Protein AF-A0A7C8ML52-F1 (afdb_monomer_lite)

pLDDT: mean 75.43, std 24.7, range [27.83, 98.0]

Sequence (189 aa):
MLQLSGLPLPRNIFLTHPSITTCVNIHRTWLALSLPCAGIDALHTHLQMNLLMGGPLLYPEMNGIWTTFPQSSPIVRAMATNFFQHVLAFAYESKTFVFLVKWITADPERRALFDQVELQFPNYAEVARVYTQAPATATNTGGPAGGVGASSGPVVRKKIRRSSGGKGKQVSREEEVLTSKINEWALNG

Secondary structure (DSSP, 8-state):
-GGGG-----GGGG-----HHHHHHHHHHHHHTT--GGGTHHHHHHHHHHHHHS-PPPHHHHHHHHTTS-TTSHHHHHHHHHHHHHHHTT-S-HHHHHHHHHHHHTSHHHHHHHHHHHTT-TTHHHHHHHHHHS-S------------------------------------HHHHHHHHHHHHHHH--

Organism: NCBI:txid100035

Foldseek 3Di:
DVVVVPDPDDCVVVPCLDDLLRLLVVLVVCVVVVHDPVVCPVSLVSLLCCLQPPAADAPVSLVSPPVRDDLPDSNNLSNLLSNQVCLVVVVDQLVRLLVVVCVQVVDVSSVVSNVVSCVVPVCSLVSNVCSLPDDPDDPDPDDDDDDDDDDDDDDDDDDDDDDDDDDDDPPDPVSVVSNVVSVVVSPPD

Radius of gyration: 22.6 Å; chains: 1; bounding box: 63×49×54 Å

Structure (mmCIF, N/CA/C/O backbone):
data_AF-A0A7C8ML52-F1
#
_entry.id   AF-A0A7C8ML52-F1
#
loop_
_atom_site.group_PDB
_atom_site.id
_atom_site.type_symbol
_atom_site.label_atom_id
_atom_site.label_alt_id
_atom_site.label_comp_id
_atom_site.label_asym_id
_atom_site.label_entity_id
_atom_site.label_seq_id
_atom_site.pdbx_PDB_ins_code
_atom_site.Cartn_x
_atom_site.Cartn_y
_atom_site.Cartn_z
_atom_site.occupancy
_atom_site.B_iso_or_equiv
_atom_site.auth_seq_id
_atom_site.auth_comp_id
_atom_site.auth_asym_id
_atom_site.auth_atom_id
_atom_site.pdbx_PDB_model_num
ATOM 1 N N . MET A 1 1 ? 21.706 7.236 -18.331 1.00 51.22 1 MET A N 1
ATOM 2 C CA . MET A 1 1 ? 22.509 6.573 -17.281 1.00 51.22 1 MET A CA 1
ATOM 3 C C . MET A 1 1 ? 23.759 7.397 -17.005 1.00 51.22 1 MET A C 1
ATOM 5 O O . MET A 1 1 ? 24.724 7.295 -17.746 1.00 51.22 1 MET A O 1
ATOM 9 N N . LEU A 1 2 ? 23.743 8.233 -15.966 1.00 52.81 2 LEU A N 1
ATOM 10 C CA . LEU A 1 2 ? 24.901 9.055 -15.579 1.00 52.81 2 LEU A CA 1
ATOM 11 C C . LEU A 1 2 ? 26.070 8.220 -15.019 1.00 52.81 2 LEU A C 1
ATOM 13 O O . LEU A 1 2 ? 27.204 8.666 -15.013 1.00 52.81 2 LEU A O 1
ATOM 17 N N . GLN A 1 3 ? 25.812 6.975 -14.621 1.00 55.22 3 GLN A N 1
ATOM 18 C CA . GLN A 1 3 ? 26.824 6.047 -14.116 1.00 55.22 3 GLN A CA 1
ATOM 19 C C . GLN A 1 3 ? 27.762 5.500 -15.215 1.00 55.22 3 GLN A C 1
ATOM 21 O O . GLN A 1 3 ? 28.853 5.037 -14.907 1.00 55.22 3 GLN A O 1
ATOM 26 N N . LEU A 1 4 ? 27.365 5.586 -16.495 1.00 59.31 4 LEU A N 1
ATOM 27 C CA . LEU A 1 4 ? 28.180 5.148 -17.639 1.00 59.31 4 LEU A CA 1
ATOM 28 C C . LEU A 1 4 ? 29.158 6.222 -18.142 1.00 59.31 4 LEU A C 1
ATOM 30 O O . LEU A 1 4 ? 30.003 5.919 -18.976 1.00 59.31 4 LEU A O 1
ATOM 34 N N . SER A 1 5 ? 29.066 7.468 -17.662 1.00 75.94 5 SER A N 1
ATOM 35 C CA . SER A 1 5 ? 29.935 8.559 -18.130 1.00 75.94 5 SER A CA 1
ATOM 36 C C . SER A 1 5 ? 31.301 8.609 -17.436 1.00 75.94 5 SER A C 1
ATOM 38 O O . SER A 1 5 ? 32.093 9.499 -17.732 1.00 75.94 5 SER A O 1
ATOM 40 N N . GLY A 1 6 ? 31.585 7.694 -16.498 1.00 72.19 6 GLY A N 1
ATOM 41 C CA . GLY A 1 6 ? 32.853 7.656 -15.757 1.00 72.19 6 GLY A CA 1
ATOM 42 C C . GLY A 1 6 ? 33.069 8.837 -14.802 1.00 72.19 6 GLY A C 1
ATOM 43 O O . GLY A 1 6 ? 34.130 8.945 -14.191 1.00 72.19 6 GLY A O 1
ATOM 44 N N . LEU A 1 7 ? 32.078 9.720 -14.650 1.00 73.94 7 LEU A N 1
ATOM 45 C CA . LEU A 1 7 ? 32.162 10.866 -13.756 1.00 73.94 7 LEU A CA 1
ATOM 46 C C . LEU A 1 7 ? 31.869 10.437 -12.309 1.00 73.94 7 LEU A C 1
ATOM 48 O O . LEU A 1 7 ? 30.854 9.773 -12.068 1.00 73.94 7 LEU A O 1
ATOM 52 N N . PRO A 1 8 ? 32.709 10.826 -11.330 1.00 69.50 8 PRO A N 1
ATOM 53 C CA . PRO A 1 8 ? 32.442 10.577 -9.922 1.00 69.50 8 PRO A CA 1
ATOM 54 C C . PRO A 1 8 ? 31.233 11.409 -9.496 1.00 69.50 8 PRO A C 1
ATOM 56 O O . PRO A 1 8 ? 31.324 12.601 -9.212 1.00 69.50 8 PRO A O 1
ATOM 59 N N . LEU A 1 9 ? 30.071 10.770 -9.485 1.00 70.31 9 LEU A N 1
ATOM 60 C CA . LEU A 1 9 ? 28.841 11.376 -9.006 1.00 70.31 9 LEU A CA 1
ATOM 61 C C . LEU A 1 9 ? 28.777 11.215 -7.488 1.00 70.31 9 LEU A C 1
ATOM 63 O O . LEU A 1 9 ? 28.955 10.100 -6.981 1.00 70.31 9 LEU A O 1
ATOM 67 N N . PRO A 1 10 ? 28.529 12.301 -6.741 1.00 72.75 10 PRO A N 1
ATOM 68 C CA . PRO A 1 10 ? 28.371 12.199 -5.304 1.00 72.75 10 PRO A CA 1
ATOM 69 C C . PRO A 1 10 ? 27.187 11.274 -4.991 1.00 72.75 10 PRO A C 1
ATOM 71 O O . PRO A 1 10 ? 26.140 11.318 -5.642 1.00 72.75 10 PRO A O 1
ATOM 74 N N . ARG A 1 11 ? 27.381 10.377 -4.011 1.00 62.56 11 ARG A N 1
ATOM 75 C CA . ARG A 1 11 ? 26.435 9.284 -3.708 1.00 62.56 11 ARG A CA 1
ATOM 76 C C . ARG A 1 11 ? 25.017 9.791 -3.452 1.00 62.56 11 ARG A C 1
ATOM 78 O O . ARG A 1 11 ? 24.070 9.100 -3.797 1.00 62.56 11 ARG A O 1
ATOM 85 N N . ASN A 1 12 ? 24.879 11.006 -2.922 1.00 65.94 12 ASN A N 1
ATOM 86 C CA . ASN A 1 12 ? 23.600 11.665 -2.667 1.00 65.94 12 ASN A CA 1
ATOM 87 C C . ASN A 1 12 ? 22.716 11.856 -3.914 1.00 65.94 12 ASN A C 1
ATOM 89 O O . ASN A 1 12 ? 21.502 11.926 -3.760 1.00 65.94 12 ASN A O 1
ATOM 93 N N . ILE A 1 13 ? 23.276 11.867 -5.128 1.00 61.94 13 ILE A N 1
ATOM 94 C CA . ILE A 1 13 ? 22.498 11.940 -6.379 1.00 61.94 13 ILE A CA 1
ATOM 95 C C . ILE A 1 13 ? 21.774 10.615 -6.672 1.00 61.94 13 ILE A C 1
ATOM 97 O O . ILE A 1 13 ? 20.721 10.617 -7.304 1.00 61.94 13 ILE A O 1
ATOM 101 N N . PHE A 1 14 ? 22.292 9.490 -6.171 1.00 59.38 14 PHE A N 1
ATOM 102 C CA . PHE A 1 14 ? 21.674 8.166 -6.308 1.00 59.38 14 PHE A CA 1
ATOM 103 C C . PHE A 1 14 ? 20.827 7.757 -5.092 1.00 59.38 14 PHE A C 1
ATOM 105 O O . PHE A 1 14 ? 20.264 6.666 -5.087 1.00 59.38 14 PHE A O 1
ATOM 112 N N . LEU A 1 15 ? 20.727 8.607 -4.062 1.00 58.19 15 LEU A N 1
ATOM 113 C CA . LEU A 1 15 ? 19.967 8.325 -2.834 1.00 58.19 15 LEU A CA 1
ATOM 114 C C . LEU A 1 15 ? 18.484 8.708 -2.923 1.00 58.19 15 LEU A C 1
ATOM 116 O O . LEU A 1 15 ? 17.782 8.685 -1.912 1.00 58.19 15 LEU A O 1
ATOM 120 N N . THR A 1 16 ? 17.972 9.068 -4.099 1.00 65.38 16 THR A N 1
ATOM 121 C CA . THR A 1 16 ? 16.538 9.315 -4.252 1.00 65.38 16 THR A CA 1
ATOM 122 C C . THR A 1 16 ? 15.801 7.980 -4.275 1.00 65.38 16 THR A C 1
ATOM 124 O O . THR A 1 16 ? 15.542 7.396 -5.323 1.00 65.38 16 THR A O 1
ATOM 127 N N . HIS A 1 17 ? 15.461 7.478 -3.087 1.00 78.88 17 HIS A N 1
ATOM 128 C CA . HIS A 1 17 ? 14.522 6.373 -2.950 1.00 78.88 17 HIS A CA 1
ATOM 129 C C . HIS A 1 17 ? 13.198 6.800 -3.593 1.00 78.88 17 HIS A C 1
ATOM 131 O O . HIS A 1 17 ? 12.581 7.762 -3.122 1.00 78.88 17 HIS A O 1
ATOM 137 N N . PRO A 1 18 ? 12.762 6.151 -4.688 1.00 88.00 18 PRO A N 1
ATOM 138 C CA . PRO A 1 18 ? 11.537 6.556 -5.348 1.00 88.00 18 PRO A CA 1
ATOM 139 C C . PRO A 1 18 ? 10.371 6.364 -4.377 1.00 88.00 18 PRO A C 1
ATOM 141 O O . PRO A 1 18 ? 10.258 5.328 -3.713 1.00 88.00 18 PRO A O 1
ATOM 144 N N . SER A 1 19 ? 9.508 7.378 -4.297 1.00 92.94 19 SER A N 1
ATOM 145 C CA . SER A 1 19 ? 8.255 7.281 -3.551 1.00 92.94 19 SER A CA 1
ATOM 146 C C . SER A 1 19 ? 7.366 6.186 -4.142 1.00 92.94 19 SER A C 1
ATOM 148 O O . SER A 1 19 ? 7.556 5.761 -5.287 1.00 92.94 19 SER A O 1
ATOM 150 N N . ILE A 1 20 ? 6.367 5.741 -3.382 1.00 95.44 20 ILE A N 1
ATOM 151 C CA . ILE A 1 20 ? 5.415 4.711 -3.819 1.00 95.44 20 ILE A CA 1
ATOM 152 C C . ILE A 1 20 ? 4.730 5.129 -5.123 1.00 95.44 20 ILE A C 1
ATOM 154 O O . ILE A 1 20 ? 4.742 4.376 -6.097 1.00 95.44 20 ILE A O 1
ATOM 158 N N . THR A 1 21 ? 4.235 6.366 -5.189 1.00 95.75 21 THR A N 1
ATOM 159 C CA . THR A 1 21 ? 3.636 6.942 -6.402 1.00 95.75 21 THR A CA 1
ATOM 160 C C . THR A 1 21 ? 4.593 6.910 -7.592 1.00 95.75 21 THR A C 1
ATOM 162 O O . THR A 1 21 ? 4.204 6.517 -8.692 1.00 95.75 21 THR A O 1
ATOM 165 N N . THR A 1 22 ? 5.863 7.274 -7.387 1.00 94.88 22 THR A N 1
ATOM 166 C CA . THR A 1 22 ? 6.878 7.213 -8.445 1.00 94.88 22 THR A CA 1
ATOM 167 C C . THR A 1 22 ? 7.122 5.775 -8.895 1.00 94.88 22 THR A C 1
ATOM 169 O O . THR A 1 22 ? 7.175 5.528 -10.097 1.00 94.88 22 THR A O 1
ATOM 172 N N . CYS A 1 23 ? 7.196 4.811 -7.974 1.00 95.69 23 CYS A N 1
ATOM 173 C CA . CYS A 1 23 ? 7.358 3.396 -8.317 1.00 95.69 23 CYS A CA 1
ATOM 174 C C . CYS A 1 23 ? 6.191 2.875 -9.164 1.00 95.69 23 CYS A C 1
ATOM 176 O O . CYS A 1 23 ? 6.410 2.229 -10.188 1.00 95.69 23 CYS A O 1
ATOM 178 N N . VAL A 1 24 ? 4.956 3.201 -8.775 1.00 96.94 24 VAL A N 1
ATOM 179 C CA . VAL A 1 24 ? 3.744 2.847 -9.528 1.00 96.94 24 VAL A CA 1
ATOM 180 C C . VAL A 1 24 ? 3.786 3.446 -10.937 1.00 96.94 24 VAL A C 1
ATOM 182 O O . VAL A 1 24 ? 3.529 2.744 -11.915 1.00 96.94 24 VAL A O 1
ATOM 185 N N . ASN A 1 25 ? 4.169 4.718 -11.070 1.00 96.25 25 ASN A N 1
ATOM 186 C CA . ASN A 1 25 ? 4.267 5.385 -12.370 1.00 96.25 25 ASN A CA 1
ATOM 187 C C . ASN A 1 25 ? 5.375 4.801 -13.255 1.00 96.25 25 ASN A C 1
ATOM 189 O O . ASN A 1 25 ? 5.152 4.608 -14.453 1.00 96.25 25 ASN A O 1
ATOM 193 N N . ILE A 1 26 ? 6.541 4.478 -12.686 1.00 95.06 26 ILE A N 1
ATOM 194 C CA . ILE A 1 26 ? 7.621 3.797 -13.414 1.00 95.06 26 ILE A CA 1
ATOM 195 C C . ILE A 1 26 ? 7.119 2.446 -13.919 1.00 95.06 26 ILE A C 1
ATOM 197 O O . ILE A 1 26 ? 7.291 2.149 -15.096 1.00 95.06 26 ILE A O 1
ATOM 201 N 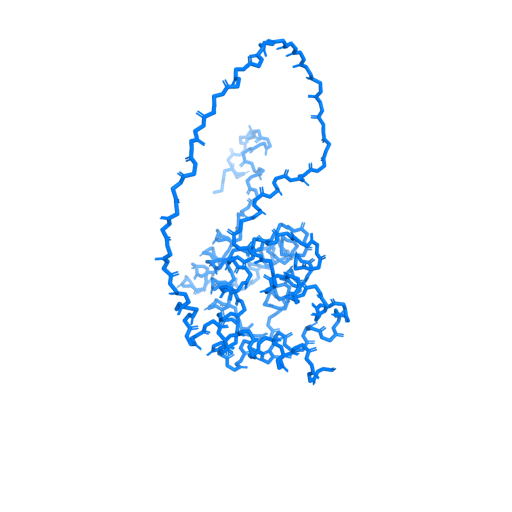N . HIS A 1 27 ? 6.445 1.660 -13.077 1.00 95.75 27 HIS A N 1
ATOM 202 C CA . HIS A 1 27 ? 5.909 0.361 -13.478 1.00 95.75 27 HIS A CA 1
ATOM 203 C C . HIS A 1 27 ? 4.876 0.477 -14.609 1.00 95.75 27 HIS A C 1
ATOM 205 O O . HIS A 1 27 ? 4.991 -0.220 -15.614 1.00 95.75 27 HIS A O 1
ATOM 211 N N . ARG A 1 28 ? 3.913 1.403 -14.500 1.00 95.75 28 ARG A N 1
ATOM 212 C CA . ARG A 1 28 ? 2.933 1.671 -15.570 1.00 95.75 28 ARG A CA 1
ATOM 213 C C . ARG A 1 28 ? 3.609 2.061 -16.878 1.00 95.75 28 ARG A C 1
ATOM 215 O O . ARG A 1 28 ? 3.247 1.548 -17.930 1.00 95.75 28 ARG A O 1
ATOM 222 N N . THR A 1 29 ? 4.606 2.941 -16.805 1.00 96.81 29 THR A N 1
ATOM 223 C CA . THR A 1 29 ? 5.372 3.382 -17.978 1.00 96.81 29 THR A CA 1
ATOM 224 C C . THR A 1 29 ? 6.156 2.220 -18.583 1.00 96.81 29 THR A C 1
ATOM 226 O O . THR A 1 29 ? 6.178 2.059 -19.797 1.00 96.81 29 THR A O 1
ATOM 229 N N . TRP A 1 30 ? 6.751 1.367 -17.748 1.00 96.00 30 TRP A N 1
ATOM 230 C CA . TRP A 1 30 ? 7.488 0.181 -18.181 1.00 96.00 30 TRP A CA 1
ATOM 231 C C . TRP A 1 30 ? 6.604 -0.793 -18.963 1.00 96.00 30 TRP A C 1
ATOM 233 O O . TRP A 1 30 ? 6.992 -1.254 -20.037 1.00 96.00 30 TRP A O 1
ATOM 243 N N . LEU A 1 31 ? 5.393 -1.052 -18.458 1.00 93.62 31 LEU A N 1
ATOM 244 C CA . LEU A 1 31 ? 4.400 -1.874 -19.150 1.00 93.62 31 LEU A CA 1
ATOM 245 C C . LEU A 1 31 ? 3.887 -1.202 -20.429 1.00 93.62 31 LEU A C 1
ATOM 247 O O . LEU A 1 31 ? 3.766 -1.868 -21.452 1.00 93.62 31 LEU A O 1
ATOM 251 N N . ALA A 1 32 ? 3.643 0.112 -20.408 1.00 95.69 32 ALA A N 1
ATOM 252 C CA . ALA A 1 32 ? 3.208 0.861 -21.589 1.00 95.69 32 ALA A CA 1
ATOM 253 C C . ALA A 1 32 ? 4.247 0.818 -22.724 1.00 95.69 32 ALA A C 1
ATOM 255 O O . ALA A 1 32 ? 3.886 0.761 -23.896 1.00 95.69 32 ALA A O 1
ATOM 256 N N . LEU A 1 33 ? 5.535 0.791 -22.376 1.00 96.81 33 LEU A N 1
ATOM 257 C CA . LEU A 1 33 ? 6.643 0.629 -23.318 1.00 96.81 33 LEU A CA 1
ATOM 258 C C . LEU A 1 33 ? 6.903 -0.837 -23.711 1.00 96.81 33 LEU A C 1
ATOM 260 O O . LEU A 1 33 ? 7.809 -1.092 -24.501 1.00 96.81 33 LEU A O 1
ATOM 264 N N . SER A 1 34 ? 6.129 -1.794 -23.182 1.00 95.62 34 SER A N 1
ATOM 265 C CA . SER A 1 34 ? 6.280 -3.237 -23.433 1.00 95.62 34 SER A CA 1
ATOM 266 C C . SER A 1 34 ? 7.698 -3.760 -23.163 1.00 95.62 34 SER A C 1
ATOM 268 O O . SER A 1 34 ? 8.212 -4.623 -23.877 1.00 95.62 34 SER A O 1
ATOM 270 N N . LEU A 1 35 ? 8.357 -3.215 -22.138 1.00 94.56 35 LEU A N 1
ATOM 271 C CA . LEU A 1 35 ? 9.716 -3.606 -21.774 1.00 94.56 35 LEU A CA 1
ATOM 272 C C . LEU A 1 35 ? 9.730 -4.952 -21.018 1.00 94.56 35 LEU A C 1
ATOM 274 O O . LEU A 1 35 ? 8.754 -5.293 -20.345 1.00 94.56 35 LEU A O 1
ATOM 278 N N . PRO A 1 36 ? 10.839 -5.718 -21.061 1.00 93.12 36 PRO A N 1
ATOM 279 C CA . PRO A 1 36 ? 10.930 -7.013 -20.383 1.00 93.12 36 PRO A CA 1
ATOM 280 C C . PRO A 1 36 ? 10.711 -6.915 -18.867 1.00 93.12 36 PRO A C 1
ATOM 282 O O . PRO A 1 36 ? 11.288 -6.048 -18.208 1.00 93.12 36 PRO A O 1
ATOM 285 N N . CYS A 1 37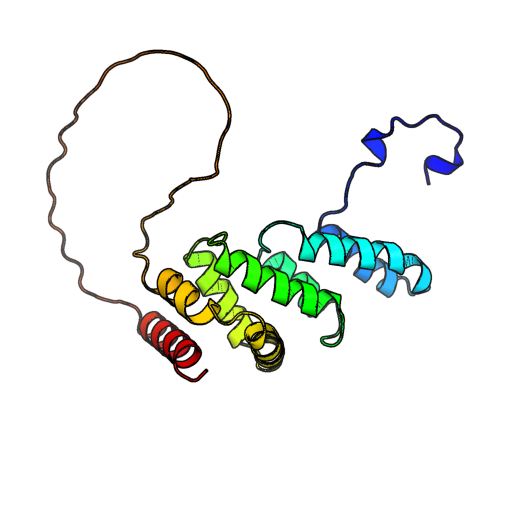 ? 9.937 -7.841 -18.290 1.00 87.31 37 CYS A N 1
ATOM 286 C CA . CYS A 1 37 ? 9.608 -7.835 -16.857 1.00 87.31 37 CYS A CA 1
ATOM 287 C C . CYS A 1 37 ? 10.837 -7.953 -15.941 1.00 87.31 37 CYS A C 1
ATOM 289 O O . CYS A 1 37 ? 10.849 -7.357 -14.874 1.00 87.31 37 CYS A O 1
ATOM 291 N N . ALA A 1 38 ? 11.906 -8.622 -16.382 1.00 89.31 38 ALA A N 1
ATOM 292 C CA . ALA A 1 38 ? 13.129 -8.766 -15.586 1.00 89.31 38 ALA A CA 1
ATOM 293 C C . ALA A 1 38 ? 13.754 -7.416 -15.166 1.00 89.31 38 ALA A C 1
ATOM 295 O O . ALA A 1 38 ? 14.464 -7.334 -14.167 1.00 89.31 38 ALA A O 1
ATOM 296 N N . GLY A 1 39 ? 13.492 -6.330 -15.908 1.00 87.38 39 GLY A N 1
ATOM 297 C CA . GLY A 1 39 ? 14.023 -5.004 -15.580 1.00 87.38 39 GLY A CA 1
ATOM 298 C C . GLY A 1 39 ? 13.301 -4.274 -14.439 1.00 87.38 39 GLY A C 1
ATOM 299 O O . GLY A 1 39 ? 13.812 -3.258 -13.970 1.00 87.38 39 GLY A O 1
ATOM 300 N N . ILE A 1 40 ? 12.147 -4.769 -13.973 1.00 93.19 40 ILE A N 1
ATOM 301 C CA . ILE A 1 40 ? 11.354 -4.147 -12.892 1.00 93.19 40 ILE A CA 1
ATOM 302 C C . ILE A 1 40 ? 11.364 -4.934 -11.579 1.00 93.19 40 ILE A C 1
ATOM 304 O O . ILE A 1 40 ? 10.810 -4.451 -10.593 1.00 93.19 40 ILE A O 1
ATOM 308 N N . ASP A 1 41 ? 12.041 -6.078 -11.504 1.00 92.06 41 ASP A N 1
ATOM 309 C CA . ASP A 1 41 ? 12.065 -6.910 -10.291 1.00 92.06 41 ASP A CA 1
ATOM 310 C C . ASP A 1 41 ? 12.665 -6.167 -9.084 1.00 92.06 41 ASP A C 1
ATOM 312 O O . ASP A 1 41 ? 12.141 -6.214 -7.965 1.00 92.06 41 ASP A O 1
ATOM 316 N N . ALA A 1 42 ? 13.730 -5.392 -9.314 1.00 90.19 42 ALA A N 1
ATOM 317 C CA . ALA A 1 42 ? 14.327 -4.543 -8.285 1.00 90.19 42 ALA A CA 1
ATOM 318 C C . ALA A 1 42 ? 13.362 -3.437 -7.820 1.00 90.19 42 ALA A C 1
ATOM 320 O O . ALA A 1 42 ? 13.306 -3.119 -6.631 1.00 90.19 42 ALA A O 1
ATOM 321 N N . LEU A 1 43 ? 12.560 -2.884 -8.74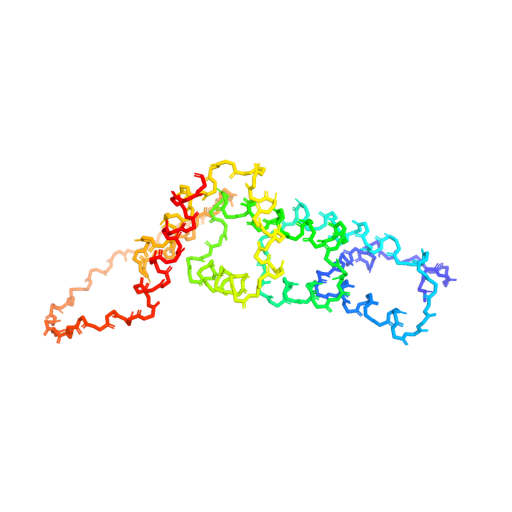0 1.00 93.44 43 LEU A N 1
ATOM 322 C CA . LEU A 1 43 ? 11.538 -1.886 -8.421 1.00 93.44 43 LEU A CA 1
ATOM 323 C C . LEU A 1 43 ? 10.419 -2.495 -7.570 1.00 93.44 43 LEU A C 1
ATOM 325 O O . LEU A 1 43 ? 9.976 -1.868 -6.611 1.00 93.44 43 LEU A O 1
ATOM 329 N N . HIS A 1 44 ? 9.975 -3.710 -7.896 1.00 94.88 44 HIS A N 1
ATOM 330 C CA . HIS A 1 44 ? 8.963 -4.438 -7.123 1.00 94.88 44 HIS A CA 1
ATOM 331 C C . HIS A 1 44 ? 9.455 -4.769 -5.723 1.00 94.88 44 HIS A C 1
ATOM 333 O O . HIS A 1 44 ? 8.730 -4.538 -4.760 1.00 94.88 44 HIS A O 1
ATOM 339 N N . THR A 1 45 ? 10.703 -5.223 -5.603 1.00 94.06 45 THR A N 1
ATOM 340 C CA . THR A 1 45 ? 11.335 -5.499 -4.307 1.00 94.06 45 THR A CA 1
ATOM 341 C C . THR A 1 45 ? 11.418 -4.229 -3.462 1.00 94.06 45 THR A C 1
ATOM 343 O O . THR A 1 45 ? 11.011 -4.232 -2.302 1.00 94.06 45 THR A O 1
ATOM 346 N N . HIS A 1 46 ? 11.877 -3.116 -4.047 1.00 93.81 46 HIS A N 1
ATOM 347 C CA . HIS A 1 46 ? 11.921 -1.817 -3.366 1.00 93.81 46 HIS A CA 1
ATOM 348 C C . HIS A 1 46 ? 10.528 -1.359 -2.926 1.00 93.81 46 HIS A C 1
ATOM 350 O O . HIS A 1 46 ? 10.345 -0.967 -1.776 1.00 93.81 46 HIS A O 1
ATOM 356 N N . LEU A 1 47 ? 9.534 -1.448 -3.813 1.00 95.94 47 LEU A N 1
ATOM 357 C CA . LEU A 1 47 ? 8.155 -1.081 -3.505 1.00 95.94 47 LEU A CA 1
ATOM 358 C C . LEU A 1 47 ? 7.585 -1.944 -2.373 1.00 95.94 47 LEU A C 1
ATOM 360 O O . LEU A 1 47 ? 7.006 -1.404 -1.439 1.00 95.94 47 LEU A O 1
ATOM 364 N N . GLN A 1 48 ? 7.787 -3.260 -2.412 1.00 96.31 48 GLN A N 1
ATOM 365 C CA . GLN A 1 48 ? 7.320 -4.170 -1.369 1.00 96.31 48 GLN A CA 1
ATOM 366 C C . GLN A 1 48 ? 7.991 -3.882 -0.020 1.00 96.31 48 GLN A C 1
ATOM 368 O O . GLN A 1 48 ? 7.307 -3.824 0.998 1.00 96.31 48 GLN A O 1
ATOM 373 N N . MET A 1 49 ? 9.303 -3.635 -0.001 1.00 95.31 49 MET A N 1
ATOM 374 C CA . MET A 1 49 ? 10.023 -3.257 1.220 1.00 95.31 49 MET A CA 1
ATOM 375 C C . MET A 1 49 ? 9.538 -1.917 1.778 1.00 95.31 49 MET A C 1
ATOM 377 O O . MET A 1 49 ? 9.352 -1.786 2.986 1.00 95.31 49 MET A O 1
ATOM 381 N N . ASN A 1 50 ? 9.275 -0.942 0.907 1.00 94.94 50 ASN A N 1
ATOM 382 C CA . ASN A 1 50 ? 8.720 0.348 1.306 1.00 94.94 50 ASN A CA 1
ATOM 383 C C . ASN A 1 50 ? 7.286 0.209 1.843 1.00 94.94 50 ASN A C 1
ATOM 385 O O . ASN A 1 50 ? 6.924 0.876 2.799 1.00 94.94 50 ASN A O 1
ATOM 389 N N . LEU A 1 51 ? 6.477 -0.703 1.301 1.00 96.94 51 LEU A N 1
ATOM 390 C CA . LEU A 1 51 ? 5.150 -0.989 1.852 1.00 96.94 51 LEU A CA 1
ATOM 391 C C . LEU A 1 51 ? 5.238 -1.663 3.224 1.00 96.94 51 LEU A C 1
ATOM 393 O O . LEU A 1 51 ? 4.469 -1.326 4.110 1.00 96.94 51 LEU A O 1
ATOM 397 N N . LEU A 1 52 ? 6.176 -2.582 3.440 1.00 94.88 52 LEU A N 1
ATOM 398 C CA . LEU A 1 52 ? 6.264 -3.310 4.710 1.00 94.88 52 LEU A CA 1
ATOM 399 C C . LEU A 1 52 ? 6.924 -2.511 5.843 1.00 94.88 52 LEU A C 1
ATOM 401 O O . LEU A 1 52 ? 6.623 -2.757 7.005 1.00 94.88 52 LEU A O 1
ATOM 405 N N . MET A 1 53 ? 7.837 -1.591 5.523 1.00 93.69 53 MET A N 1
ATOM 406 C CA . MET A 1 53 ? 8.618 -0.841 6.523 1.00 93.69 53 MET A CA 1
ATOM 407 C C . MET A 1 53 ? 8.381 0.672 6.494 1.00 93.69 53 MET A C 1
ATOM 409 O O . MET A 1 53 ? 8.883 1.386 7.361 1.00 93.69 53 MET A O 1
ATOM 413 N N . GLY A 1 54 ? 7.695 1.176 5.471 1.00 92.94 54 GLY A N 1
ATOM 414 C CA . GLY A 1 54 ? 7.395 2.593 5.318 1.00 92.94 54 GLY A CA 1
ATOM 415 C C . GLY A 1 54 ? 6.253 3.052 6.218 1.00 92.94 54 GLY A C 1
ATOM 416 O O . GLY A 1 54 ? 5.752 2.309 7.057 1.00 92.94 54 GLY A O 1
ATOM 417 N N . GLY A 1 55 ? 5.858 4.311 6.036 1.00 94.56 55 GLY A N 1
ATOM 418 C CA . GLY A 1 55 ? 4.783 4.934 6.805 1.00 94.56 55 GLY A CA 1
ATOM 419 C C . GLY A 1 55 ? 3.369 4.498 6.388 1.00 94.56 55 GLY A C 1
ATOM 420 O O . GLY A 1 55 ? 3.208 3.644 5.508 1.00 94.56 55 GLY A O 1
ATOM 421 N N . PRO A 1 56 ? 2.337 5.114 6.997 1.00 96.44 56 PRO A N 1
ATOM 422 C CA . PRO A 1 56 ? 0.945 4.851 6.657 1.00 96.44 56 PRO A CA 1
ATOM 423 C C . PRO A 1 56 ? 0.644 5.306 5.228 1.00 96.44 56 PRO A C 1
ATOM 425 O O . PRO A 1 56 ? 1.042 6.397 4.815 1.00 96.44 56 PRO A O 1
ATOM 428 N N . LEU A 1 57 ? -0.095 4.482 4.489 1.00 96.62 57 LEU A N 1
ATOM 429 C CA . LEU A 1 57 ? -0.440 4.756 3.098 1.00 96.62 57 LEU A CA 1
ATOM 430 C C . LEU A 1 57 ? -1.614 5.712 2.974 1.00 96.62 57 LEU A C 1
ATOM 432 O O . LEU A 1 57 ? -2.652 5.563 3.618 1.00 96.62 57 LEU A O 1
ATOM 436 N N . LEU A 1 58 ? -1.491 6.663 2.059 1.00 95.56 58 LEU A N 1
ATOM 437 C CA . LEU A 1 58 ? -2.592 7.546 1.714 1.00 95.56 58 LEU A CA 1
ATOM 438 C C . LEU A 1 58 ? -3.469 6.919 0.627 1.00 95.56 58 LEU A C 1
ATOM 440 O O . LEU A 1 58 ? -3.033 6.100 -0.183 1.00 95.56 58 LEU A O 1
ATOM 444 N N . TYR A 1 59 ? -4.716 7.385 0.543 1.00 96.56 59 TYR A N 1
ATOM 445 C CA . TYR A 1 59 ? -5.656 6.982 -0.504 1.00 96.56 59 TYR A CA 1
ATOM 446 C C . TYR A 1 59 ? -5.077 6.954 -1.933 1.00 96.56 59 TYR A C 1
ATOM 448 O O . TYR A 1 59 ? -5.233 5.928 -2.599 1.00 96.56 59 TYR A O 1
ATOM 456 N N . PRO A 1 60 ? -4.424 8.020 -2.448 1.00 96.69 60 PRO A N 1
ATOM 457 C CA . PRO A 1 60 ? -3.911 8.004 -3.817 1.00 96.69 60 PRO A CA 1
ATOM 458 C C . PRO A 1 60 ? -2.864 6.908 -4.045 1.00 96.69 60 PRO A C 1
ATOM 460 O O . PRO A 1 60 ? -2.788 6.368 -5.147 1.00 96.69 60 PRO A O 1
ATOM 463 N N . GLU A 1 61 ? -2.096 6.545 -3.017 1.00 97.31 61 GLU A N 1
ATOM 464 C CA . GLU A 1 61 ? -1.093 5.483 -3.090 1.00 97.31 61 GLU A CA 1
ATOM 465 C C . GLU A 1 61 ? -1.765 4.110 -3.115 1.00 97.31 61 GLU A C 1
ATOM 467 O O . GLU A 1 61 ? -1.495 3.319 -4.018 1.00 97.31 61 GLU A O 1
ATOM 472 N N . MET A 1 62 ? -2.707 3.859 -2.197 1.00 97.44 62 MET A N 1
ATOM 473 C CA . MET A 1 62 ? -3.467 2.604 -2.160 1.00 97.44 62 MET A CA 1
ATOM 474 C C . MET A 1 62 ? -4.252 2.382 -3.456 1.00 97.44 62 MET A C 1
ATOM 476 O O . MET A 1 62 ? -4.184 1.316 -4.065 1.00 97.44 62 MET A O 1
ATOM 480 N N . ASN A 1 63 ? -4.953 3.413 -3.932 1.00 97.50 63 ASN A N 1
ATOM 481 C CA . ASN A 1 63 ? -5.699 3.346 -5.183 1.00 97.50 63 ASN A CA 1
ATOM 482 C C . ASN A 1 63 ? -4.765 3.191 -6.394 1.00 97.50 63 ASN A C 1
ATOM 484 O O . ASN A 1 63 ? -5.068 2.447 -7.329 1.00 97.50 63 ASN A O 1
ATOM 488 N N . GLY A 1 64 ? -3.607 3.856 -6.374 1.00 96.94 64 GLY A N 1
ATOM 489 C CA . GLY A 1 64 ? -2.572 3.707 -7.391 1.00 96.94 64 GLY A CA 1
ATOM 490 C C . GLY A 1 64 ? -2.057 2.273 -7.483 1.00 96.94 64 GLY A C 1
ATOM 491 O O . GLY A 1 64 ? -1.979 1.729 -8.581 1.00 96.94 64 GLY A O 1
ATOM 492 N N . ILE A 1 65 ? -1.768 1.635 -6.350 1.00 97.69 65 ILE A N 1
ATOM 493 C CA . ILE A 1 65 ? -1.325 0.236 -6.294 1.00 97.69 65 ILE A CA 1
ATOM 494 C C . ILE A 1 65 ? -2.437 -0.698 -6.779 1.00 97.69 65 ILE A C 1
ATOM 496 O O . ILE A 1 65 ? -2.199 -1.494 -7.688 1.00 97.69 65 ILE A O 1
ATOM 500 N N . TRP A 1 66 ? -3.649 -0.555 -6.236 1.00 97.38 66 TRP A N 1
ATOM 501 C CA . TRP A 1 66 ? -4.793 -1.416 -6.560 1.00 97.38 66 TRP A CA 1
ATOM 502 C C . TRP A 1 66 ? -5.127 -1.427 -8.053 1.00 97.38 66 TRP A C 1
ATOM 504 O O . TRP A 1 66 ? -5.369 -2.474 -8.638 1.00 97.38 66 TRP A O 1
ATOM 514 N N . THR A 1 67 ? -5.098 -0.259 -8.693 1.00 96.94 67 THR A N 1
ATOM 515 C CA . THR A 1 67 ? -5.409 -0.127 -10.128 1.00 96.94 67 THR A CA 1
ATOM 516 C C . THR A 1 67 ? -4.278 -0.581 -11.050 1.00 96.94 67 THR A C 1
ATOM 518 O O . THR A 1 67 ? -4.477 -0.666 -12.258 1.00 96.94 67 THR A O 1
ATOM 521 N N . THR A 1 68 ? -3.083 -0.829 -10.512 1.00 96.69 68 THR A N 1
ATOM 522 C CA . THR A 1 68 ? -1.885 -1.133 -11.308 1.00 96.69 68 THR A CA 1
ATOM 523 C C . THR A 1 68 ? -1.493 -2.598 -11.242 1.00 96.69 68 THR A C 1
ATOM 525 O O . THR A 1 68 ? -1.076 -3.166 -12.247 1.00 96.69 68 THR A O 1
ATOM 528 N N . PHE A 1 69 ? -1.580 -3.198 -10.058 1.00 96.00 69 PHE A N 1
ATOM 529 C CA . PHE A 1 69 ? -1.103 -4.551 -9.816 1.00 96.00 69 PHE A CA 1
ATOM 530 C C . PHE A 1 69 ? -2.271 -5.534 -9.730 1.00 96.00 69 PHE A C 1
ATOM 532 O O . PHE A 1 69 ? -3.326 -5.184 -9.202 1.00 96.00 69 PHE A O 1
ATOM 539 N N . PRO A 1 70 ? -2.092 -6.782 -10.195 1.00 94.31 70 PRO A N 1
ATOM 540 C CA . PRO A 1 70 ? -3.115 -7.804 -10.036 1.00 94.31 70 PRO A CA 1
ATOM 541 C C . PRO A 1 70 ? -3.317 -8.133 -8.553 1.00 94.31 70 PRO A C 1
ATOM 543 O O . PRO A 1 70 ? -2.380 -8.070 -7.758 1.00 94.31 70 PRO A O 1
ATOM 546 N N . GLN A 1 71 ? -4.524 -8.555 -8.183 1.00 90.75 71 GLN A N 1
ATOM 547 C CA . GLN A 1 71 ? -4.906 -8.826 -6.787 1.00 90.75 71 GLN A CA 1
ATOM 548 C C . GLN A 1 71 ? -4.084 -9.944 -6.134 1.00 90.75 71 GLN A C 1
ATOM 550 O O . GLN A 1 71 ? -3.829 -9.920 -4.934 1.00 90.75 71 GLN A O 1
ATOM 555 N N . SER A 1 72 ? -3.607 -10.903 -6.931 1.00 91.06 72 SER A N 1
ATOM 556 C CA . SER A 1 72 ? -2.724 -11.981 -6.472 1.00 91.06 72 SER A CA 1
ATOM 557 C C . SER A 1 72 ? -1.294 -11.512 -6.162 1.00 91.06 72 SER A C 1
ATOM 559 O O . SER A 1 72 ? -0.515 -12.254 -5.546 1.00 91.06 72 SER A O 1
ATOM 561 N N . SER A 1 73 ? -0.937 -10.287 -6.561 1.00 94.81 73 SER A N 1
ATOM 562 C CA . SER A 1 73 ? 0.406 -9.739 -6.403 1.00 94.81 73 SER A CA 1
ATOM 563 C C . SER A 1 73 ? 0.807 -9.636 -4.926 1.00 94.81 73 SER A C 1
ATOM 565 O O . SER A 1 73 ? 0.008 -9.199 -4.089 1.00 94.81 73 SER A O 1
ATOM 567 N N . PRO A 1 74 ? 2.064 -9.970 -4.578 1.00 95.62 74 PRO A N 1
ATOM 568 C CA . PRO A 1 74 ? 2.590 -9.725 -3.237 1.00 95.62 74 PRO A CA 1
ATOM 569 C C . PRO A 1 74 ? 2.576 -8.235 -2.864 1.00 95.62 74 PRO A C 1
ATOM 571 O O . PRO A 1 74 ? 2.471 -7.913 -1.686 1.00 95.62 74 PRO A O 1
ATOM 574 N N . ILE A 1 75 ? 2.610 -7.325 -3.843 1.00 97.25 75 ILE A N 1
ATOM 575 C CA . ILE A 1 75 ? 2.571 -5.872 -3.614 1.00 97.25 75 ILE A CA 1
ATOM 576 C C . ILE A 1 75 ? 1.203 -5.441 -3.068 1.00 97.25 75 ILE A C 1
ATOM 578 O O . ILE A 1 75 ? 1.137 -4.669 -2.114 1.00 97.25 75 ILE A O 1
ATOM 582 N N . VAL A 1 76 ? 0.106 -5.962 -3.629 1.00 97.44 76 VAL A N 1
ATOM 583 C CA . VAL A 1 76 ? -1.257 -5.644 -3.162 1.00 97.44 76 VAL A CA 1
ATOM 584 C C . VAL A 1 76 ? -1.490 -6.213 -1.763 1.00 97.44 76 VAL A C 1
ATOM 586 O O . VAL A 1 76 ? -2.061 -5.540 -0.907 1.00 97.44 76 VAL A O 1
ATOM 589 N N . ARG A 1 77 ? -0.972 -7.417 -1.491 1.00 96.69 77 ARG A N 1
ATOM 590 C CA . ARG A 1 77 ? -0.988 -7.991 -0.139 1.00 96.69 77 ARG A CA 1
ATOM 591 C C . ARG A 1 77 ? -0.174 -7.152 0.847 1.00 96.69 77 ARG A C 1
ATOM 593 O O . ARG A 1 77 ? -0.694 -6.815 1.901 1.00 96.69 77 ARG A O 1
ATOM 600 N N . ALA A 1 78 ? 1.040 -6.737 0.481 1.00 97.44 78 ALA A N 1
ATOM 601 C CA . ALA A 1 78 ? 1.872 -5.866 1.314 1.00 97.44 78 ALA A CA 1
ATOM 602 C C . ALA A 1 78 ? 1.202 -4.511 1.605 1.00 97.44 78 ALA A C 1
ATOM 604 O O . ALA A 1 78 ? 1.302 -4.009 2.720 1.00 97.44 78 ALA A O 1
ATOM 605 N N . MET A 1 79 ? 0.471 -3.945 0.639 1.00 98.00 79 MET A N 1
ATOM 606 C CA . MET A 1 79 ? -0.340 -2.739 0.836 1.00 98.00 79 MET A CA 1
ATOM 607 C C . MET A 1 79 ? -1.438 -2.950 1.891 1.00 98.00 79 MET A C 1
ATOM 609 O O . MET A 1 79 ? -1.597 -2.114 2.779 1.00 98.00 79 MET A O 1
ATOM 613 N N . ALA A 1 80 ? -2.181 -4.059 1.824 1.00 97.31 80 ALA A N 1
ATOM 614 C CA . ALA A 1 80 ? -3.203 -4.375 2.824 1.00 97.31 80 ALA A CA 1
ATOM 615 C C . ALA A 1 80 ? -2.584 -4.620 4.211 1.00 97.31 80 ALA A C 1
ATOM 617 O O . ALA A 1 80 ? -3.053 -4.067 5.204 1.00 97.31 80 ALA A O 1
ATOM 618 N N . THR A 1 81 ? -1.479 -5.367 4.281 1.00 97.19 81 THR A N 1
ATOM 619 C CA . THR A 1 81 ? -0.710 -5.582 5.516 1.00 97.19 81 THR A CA 1
ATOM 620 C C . THR A 1 81 ? -0.257 -4.258 6.140 1.00 97.19 81 THR A C 1
ATOM 622 O O . THR A 1 81 ? -0.454 -4.062 7.339 1.00 97.19 81 THR A O 1
ATOM 625 N N . ASN A 1 82 ? 0.282 -3.327 5.341 1.00 97.62 82 ASN A N 1
ATOM 626 C CA . ASN A 1 82 ? 0.680 -1.999 5.816 1.00 97.62 82 ASN A CA 1
ATOM 627 C C . ASN A 1 82 ? -0.500 -1.253 6.450 1.00 97.62 82 ASN A C 1
ATOM 629 O O . ASN A 1 82 ? -0.346 -0.681 7.531 1.00 97.62 82 ASN A O 1
ATOM 633 N N . PHE A 1 83 ? -1.669 -1.277 5.798 1.00 97.31 83 PHE A N 1
ATOM 634 C CA . PHE A 1 83 ? -2.871 -0.629 6.314 1.00 97.31 83 PHE A CA 1
ATOM 635 C C . PHE A 1 83 ? -3.211 -1.138 7.718 1.00 97.31 83 PHE A C 1
ATOM 637 O O . PHE A 1 83 ? -3.293 -0.332 8.643 1.00 97.31 83 PHE A O 1
ATOM 644 N N . PHE A 1 84 ? -3.322 -2.456 7.909 1.00 96.38 84 PHE A N 1
ATOM 645 C CA . PHE A 1 84 ? -3.648 -3.037 9.215 1.00 96.38 84 PHE A CA 1
ATOM 646 C C . PHE A 1 84 ? -2.596 -2.727 10.285 1.00 96.38 84 PHE A C 1
ATOM 648 O O . PHE A 1 84 ? -2.951 -2.310 11.388 1.00 96.38 84 PHE A O 1
ATOM 655 N N . GLN A 1 85 ? -1.307 -2.854 9.956 1.00 95.75 85 GLN A N 1
ATOM 656 C CA . GLN A 1 85 ? -0.215 -2.517 10.877 1.00 95.75 85 GLN A CA 1
ATOM 657 C C . GLN A 1 85 ? -0.306 -1.067 11.366 1.00 95.75 85 GLN A C 1
ATOM 659 O O . GLN A 1 85 ? -0.178 -0.800 12.560 1.00 95.75 85 GLN A O 1
ATOM 664 N N . HIS A 1 86 ? -0.581 -0.133 10.457 1.00 96.06 86 HIS A N 1
ATOM 665 C CA . HIS A 1 86 ? -0.665 1.286 10.786 1.00 96.06 86 HIS A CA 1
ATOM 666 C C . HIS A 1 86 ? -1.971 1.674 11.482 1.00 96.06 86 HIS A C 1
ATOM 668 O O . HIS A 1 86 ? -1.972 2.616 12.274 1.00 96.06 86 HIS A O 1
ATOM 674 N N . VAL A 1 87 ? -3.065 0.941 11.254 1.00 94.69 87 VAL A N 1
ATOM 675 C CA . VAL A 1 87 ? -4.282 1.078 12.068 1.00 94.69 87 VAL A CA 1
ATOM 676 C C . VAL A 1 87 ? -3.994 0.664 13.507 1.00 94.69 87 VAL A C 1
ATOM 678 O O . VAL A 1 87 ? -4.277 1.434 14.420 1.00 94.69 87 VAL A O 1
ATOM 681 N N . LEU A 1 88 ? -3.370 -0.498 13.717 1.00 93.88 88 LEU A N 1
ATOM 682 C CA . LEU A 1 88 ? -3.000 -0.978 15.054 1.00 93.88 88 LEU A CA 1
ATOM 683 C C . LEU A 1 88 ? -2.022 -0.038 15.774 1.00 93.88 88 LEU A C 1
ATOM 685 O O . LEU A 1 88 ? -2.079 0.094 16.994 1.00 93.88 88 LEU A O 1
ATOM 689 N N . ALA A 1 89 ? -1.154 0.643 15.025 1.00 93.94 89 ALA A N 1
ATOM 690 C CA . ALA A 1 89 ? -0.229 1.645 15.548 1.00 93.94 89 ALA A CA 1
ATOM 691 C C . ALA A 1 89 ? -0.863 3.032 15.778 1.00 93.94 89 ALA A C 1
ATOM 693 O O . ALA A 1 89 ? -0.151 3.975 16.121 1.00 93.94 89 ALA A O 1
ATOM 694 N N . PHE A 1 90 ? -2.174 3.184 15.567 1.00 93.00 90 PHE A N 1
ATOM 695 C CA . PHE A 1 90 ? -2.890 4.460 15.631 1.00 93.00 90 PHE A CA 1
ATOM 696 C C . PHE A 1 90 ? -2.313 5.561 14.714 1.00 93.00 90 PHE A C 1
ATOM 698 O O . PHE A 1 90 ? -2.399 6.751 15.016 1.00 93.00 90 PHE A O 1
ATOM 705 N N . ALA A 1 91 ? -1.714 5.185 13.581 1.00 93.81 91 ALA A N 1
ATOM 706 C CA . ALA A 1 91 ? -0.985 6.115 12.715 1.00 93.81 91 ALA A CA 1
ATOM 707 C C . ALA A 1 91 ? -1.887 6.924 11.765 1.00 93.81 91 ALA A C 1
ATOM 709 O O . ALA A 1 91 ? -1.448 7.924 11.195 1.00 93.81 91 ALA A O 1
ATOM 710 N N . TYR A 1 92 ? -3.142 6.510 11.578 1.00 93.88 92 TYR A N 1
ATOM 711 C CA . TYR A 1 92 ? -4.114 7.250 10.773 1.00 93.88 92 TYR A CA 1
ATOM 712 C C . TYR A 1 92 ? -4.855 8.304 11.597 1.00 93.88 92 TYR A C 1
ATOM 714 O O . TYR A 1 92 ? -5.103 8.117 12.783 1.00 93.88 92 TYR A O 1
ATOM 722 N N . GLU A 1 93 ? -5.288 9.386 10.946 1.00 92.94 93 GLU A N 1
ATOM 723 C CA . GLU A 1 93 ? -6.349 10.254 11.471 1.00 92.94 93 GLU A CA 1
ATOM 724 C C . GLU A 1 93 ? -7.714 9.566 11.293 1.00 92.94 93 GLU A C 1
ATOM 726 O O . GLU A 1 93 ? -7.952 8.938 10.259 1.00 92.94 93 GLU A O 1
ATOM 731 N N . SER A 1 94 ? -8.649 9.733 12.237 1.00 91.06 94 SER A N 1
ATOM 732 C CA . SER A 1 94 ? -9.980 9.104 12.170 1.00 91.06 94 SER A CA 1
ATOM 733 C C . SER A 1 94 ? -10.734 9.384 10.872 1.00 91.06 94 SER A C 1
ATOM 735 O O . SER A 1 94 ? -11.329 8.474 10.300 1.00 91.06 94 SER A O 1
ATOM 737 N N . LYS A 1 95 ? -10.676 10.618 10.354 1.00 92.00 95 LYS A N 1
ATOM 738 C CA . LYS A 1 95 ? -11.324 10.968 9.078 1.00 92.00 95 LYS A CA 1
ATOM 739 C C . LYS A 1 95 ? -10.728 10.191 7.907 1.00 92.00 95 LYS A C 1
ATOM 741 O O . LYS A 1 95 ? -11.466 9.678 7.069 1.00 92.00 95 LYS A O 1
ATOM 746 N N . THR A 1 96 ? -9.402 10.081 7.876 1.00 93.00 96 THR A N 1
ATOM 747 C CA . THR A 1 96 ? -8.670 9.327 6.855 1.00 93.00 96 THR A CA 1
ATOM 748 C C . THR A 1 96 ? -8.984 7.840 6.954 1.00 93.00 96 THR A C 1
ATOM 750 O O . THR A 1 96 ? -9.301 7.227 5.940 1.00 93.00 96 THR A O 1
ATOM 753 N N . PHE A 1 97 ? -8.986 7.275 8.163 1.00 94.44 97 PHE A N 1
ATOM 754 C CA . PHE A 1 97 ? -9.352 5.878 8.391 1.00 94.44 97 PHE A CA 1
ATOM 755 C C . PHE A 1 97 ? -10.761 5.565 7.874 1.00 94.44 97 PHE A C 1
ATOM 757 O O . PHE A 1 97 ? -10.926 4.669 7.049 1.00 94.44 97 PHE A O 1
ATOM 764 N N . VAL A 1 98 ? -11.769 6.343 8.285 1.00 93.19 98 VAL A N 1
ATOM 765 C CA . VAL A 1 98 ? -13.164 6.138 7.853 1.00 93.19 98 VAL A CA 1
ATOM 766 C C . VAL A 1 98 ? -13.286 6.228 6.332 1.00 93.19 98 VAL A C 1
ATOM 768 O O . VAL A 1 98 ? -13.983 5.422 5.711 1.00 93.19 98 VAL A O 1
ATOM 771 N N . PHE A 1 99 ? -12.584 7.178 5.714 1.00 95.00 99 PHE A N 1
ATOM 772 C CA . PHE A 1 99 ? -12.558 7.312 4.264 1.00 95.00 99 PHE A CA 1
ATOM 773 C C . PHE A 1 99 ? -11.940 6.084 3.572 1.00 95.00 99 PHE A C 1
ATOM 775 O O . PHE A 1 99 ? -12.521 5.566 2.616 1.00 95.00 99 PHE A O 1
ATOM 782 N N . LEU A 1 100 ? -10.804 5.585 4.067 1.00 95.69 100 LEU A N 1
ATOM 783 C CA . LEU A 1 100 ? -10.137 4.400 3.522 1.00 95.69 100 LEU A CA 1
ATOM 784 C C . LEU A 1 100 ? -10.990 3.139 3.684 1.00 95.69 100 LEU A C 1
ATOM 786 O O . LEU A 1 100 ? -11.147 2.390 2.723 1.00 95.69 100 LEU A O 1
ATOM 790 N N . VAL A 1 101 ? -11.618 2.938 4.843 1.00 94.94 101 VAL A N 1
ATOM 791 C CA . VAL A 1 101 ? -12.536 1.810 5.074 1.00 94.94 101 VAL A CA 1
ATOM 792 C C . VAL A 1 101 ? -13.741 1.881 4.137 1.00 94.94 101 VAL A C 1
ATOM 794 O O . VAL A 1 101 ? -14.134 0.871 3.550 1.00 94.94 101 VAL A O 1
ATOM 797 N N . LYS A 1 102 ? -14.310 3.074 3.919 1.00 94.75 102 LYS A N 1
ATOM 798 C CA . LYS A 1 102 ? -1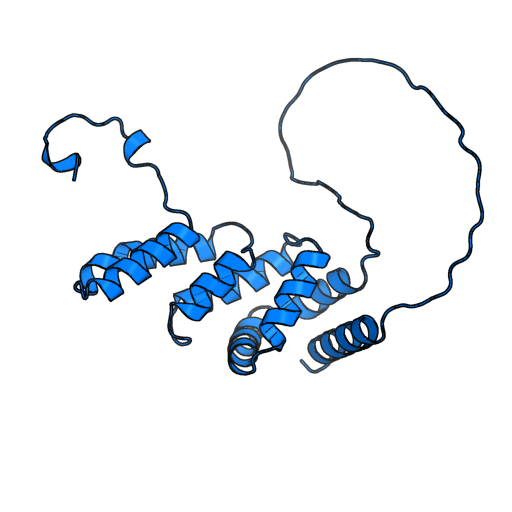5.393 3.263 2.942 1.00 94.75 102 LYS A CA 1
ATOM 799 C C . LYS A 1 102 ? -14.944 2.896 1.527 1.00 94.75 102 LYS A C 1
ATOM 801 O O . LYS A 1 102 ? -15.705 2.277 0.790 1.00 94.75 102 LYS A O 1
ATOM 806 N N . TRP A 1 103 ? -13.719 3.251 1.146 1.00 96.12 103 TRP A N 1
ATOM 807 C CA . TRP A 1 103 ? -13.155 2.850 -0.140 1.00 96.12 103 TRP A CA 1
ATOM 808 C C . TRP A 1 103 ? -12.969 1.328 -0.228 1.00 96.12 103 TRP A C 1
ATOM 810 O O . TRP A 1 103 ? -13.473 0.728 -1.174 1.00 96.12 103 TRP A O 1
ATOM 820 N N . ILE A 1 104 ? -12.353 0.684 0.769 1.00 95.88 104 ILE A N 1
ATOM 821 C CA . ILE A 1 104 ? -12.160 -0.779 0.807 1.00 95.88 104 ILE A CA 1
ATOM 822 C C . ILE A 1 104 ? -13.506 -1.500 0.657 1.00 95.88 104 ILE A C 1
ATOM 824 O O . ILE A 1 104 ? -13.666 -2.331 -0.232 1.00 95.88 104 ILE A O 1
ATOM 828 N N . THR A 1 105 ? -14.499 -1.121 1.462 1.00 94.38 105 THR A N 1
ATOM 829 C CA . THR A 1 105 ? -15.817 -1.779 1.509 1.00 94.38 105 THR A CA 1
ATOM 830 C C . THR A 1 105 ? -16.710 -1.504 0.297 1.00 94.38 105 THR A C 1
ATOM 832 O O . THR A 1 105 ? -17.678 -2.232 0.082 1.00 94.38 105 THR A O 1
ATOM 835 N N . ALA A 1 106 ? -16.408 -0.480 -0.507 1.00 95.00 106 ALA A N 1
ATOM 836 C CA . ALA A 1 106 ? -17.188 -0.147 -1.699 1.00 95.00 106 ALA A CA 1
ATOM 837 C C . ALA A 1 106 ? -17.001 -1.135 -2.866 1.00 95.00 106 ALA A C 1
ATOM 839 O O . ALA A 1 106 ? -17.805 -1.112 -3.793 1.00 95.00 106 ALA A O 1
ATOM 840 N N . ASP A 1 107 ? -15.960 -1.972 -2.847 1.00 94.50 107 ASP A N 1
ATOM 841 C CA . ASP A 1 107 ? -15.692 -2.981 -3.882 1.00 94.50 107 ASP A CA 1
ATOM 842 C C . ASP A 1 107 ? -15.556 -4.362 -3.222 1.00 94.50 107 ASP A C 1
ATOM 844 O O . ASP A 1 107 ? -14.749 -4.510 -2.297 1.00 94.50 107 ASP A O 1
ATOM 848 N N . PRO A 1 108 ? -16.339 -5.369 -3.653 1.00 94.25 108 PRO A N 1
ATOM 849 C CA . PRO A 1 108 ? -16.297 -6.702 -3.064 1.00 94.25 108 PRO A CA 1
ATOM 850 C C . PRO A 1 108 ? -14.928 -7.381 -3.203 1.00 94.25 108 PRO A C 1
ATOM 852 O O . PRO A 1 108 ? -14.549 -8.135 -2.310 1.00 94.25 108 PRO A O 1
ATOM 855 N N . GLU A 1 109 ? -14.168 -7.105 -4.264 1.00 94.75 109 GLU A N 1
ATOM 856 C CA . GLU A 1 109 ? -12.849 -7.713 -4.476 1.00 94.75 109 GLU A CA 1
ATOM 857 C C . GLU A 1 109 ? -11.810 -7.118 -3.525 1.00 94.75 109 GLU A C 1
ATOM 859 O O . GLU A 1 109 ? -11.028 -7.849 -2.910 1.00 94.75 109 GLU A O 1
ATOM 864 N N . ARG A 1 110 ? -11.852 -5.791 -3.323 1.00 94.88 110 ARG A N 1
ATOM 865 C CA . ARG A 1 110 ? -11.054 -5.129 -2.276 1.00 94.88 110 ARG A CA 1
ATOM 866 C C . ARG A 1 110 ? -11.391 -5.702 -0.916 1.00 94.88 110 ARG A C 1
ATOM 868 O O . ARG A 1 110 ? -10.489 -6.095 -0.183 1.00 94.88 110 ARG A O 1
ATOM 875 N N . ARG A 1 111 ? -12.680 -5.775 -0.593 1.00 94.12 111 ARG A N 1
ATOM 876 C CA . ARG A 1 111 ? -13.138 -6.310 0.686 1.00 94.12 111 ARG A CA 1
ATOM 877 C C . ARG A 1 111 ? -12.624 -7.730 0.914 1.00 94.12 111 ARG A C 1
ATOM 879 O O . ARG A 1 111 ? -12.004 -7.966 1.939 1.00 94.12 111 ARG A O 1
ATOM 886 N N . ALA A 1 112 ? -12.790 -8.631 -0.053 1.00 94.94 112 ALA A N 1
ATOM 887 C CA . ALA A 1 112 ? -12.354 -10.019 0.082 1.00 94.94 112 ALA A CA 1
ATOM 888 C C . ALA A 1 112 ? -10.845 -10.146 0.351 1.00 94.94 112 ALA A C 1
ATOM 890 O O . ALA A 1 112 ? -10.430 -10.966 1.170 1.00 94.94 112 ALA A O 1
ATOM 891 N N . LEU A 1 113 ? -10.015 -9.328 -0.306 1.00 95.44 113 LEU A N 1
ATOM 892 C CA . LEU A 1 113 ? -8.574 -9.318 -0.052 1.00 95.44 113 LEU A CA 1
ATOM 893 C C . LEU A 1 113 ? -8.244 -8.799 1.354 1.00 95.44 113 LEU A C 1
ATOM 895 O O . LEU A 1 113 ? -7.386 -9.367 2.028 1.00 95.44 113 LEU A O 1
ATOM 899 N N . PHE A 1 114 ? -8.910 -7.736 1.803 1.00 95.38 114 PHE A N 1
ATOM 900 C CA . PHE A 1 114 ? -8.677 -7.184 3.137 1.00 95.38 114 PHE A CA 1
ATOM 901 C C . PHE A 1 114 ? -9.177 -8.123 4.240 1.00 95.38 114 PHE A C 1
ATOM 903 O O . PHE A 1 114 ? -8.429 -8.329 5.189 1.00 95.38 114 PHE A O 1
ATOM 910 N N . ASP A 1 115 ? -10.333 -8.774 4.067 1.00 93.44 115 ASP A N 1
ATOM 911 C CA . ASP A 1 115 ? -10.859 -9.791 4.992 1.00 93.44 115 ASP A CA 1
ATOM 912 C C . ASP A 1 115 ? -9.839 -10.940 5.175 1.00 93.44 115 ASP A C 1
ATOM 914 O O . ASP A 1 115 ? -9.568 -11.385 6.287 1.00 93.44 115 ASP A O 1
ATOM 918 N N . GLN A 1 116 ? -9.196 -11.400 4.090 1.00 93.56 116 GLN A N 1
ATOM 919 C CA . GLN A 1 116 ? -8.170 -12.455 4.166 1.00 93.56 116 GLN A CA 1
ATOM 920 C C . GLN A 1 116 ? -6.923 -12.034 4.952 1.00 93.56 116 GLN A C 1
ATOM 922 O O . GLN A 1 116 ? -6.304 -12.858 5.629 1.00 93.56 116 GLN A O 1
ATOM 927 N N . VAL A 1 117 ? -6.514 -10.771 4.825 1.00 93.62 117 VAL A N 1
ATOM 928 C CA . VAL A 1 117 ? -5.335 -10.245 5.523 1.00 93.62 117 VAL A CA 1
ATOM 929 C C . VAL A 1 117 ? -5.667 -9.924 6.980 1.00 93.62 117 VAL A C 1
ATOM 931 O O . VAL A 1 117 ? -4.823 -10.148 7.845 1.00 93.62 117 VAL A O 1
ATOM 934 N N . GLU A 1 118 ? -6.889 -9.475 7.269 1.00 93.19 118 GLU A N 1
ATOM 935 C CA . GLU A 1 118 ? -7.375 -9.157 8.616 1.00 93.19 118 GLU A CA 1
ATOM 936 C C . GLU A 1 118 ? -7.246 -10.334 9.585 1.00 93.19 118 GLU A C 1
ATOM 938 O O . GLU A 1 118 ? -6.889 -10.132 10.742 1.00 93.19 118 GLU A O 1
ATOM 943 N N . LEU A 1 119 ? -7.421 -11.571 9.104 1.00 91.69 119 LEU A N 1
ATOM 944 C CA . LEU A 1 119 ? -7.243 -12.792 9.904 1.00 91.69 119 LEU A CA 1
ATOM 945 C C . LEU A 1 119 ? -5.858 -12.897 10.572 1.00 91.69 119 LEU A C 1
ATOM 947 O O . LEU A 1 119 ? -5.689 -13.633 11.542 1.00 91.69 119 LEU A O 1
ATOM 951 N N . GLN A 1 120 ? -4.857 -12.168 10.071 1.00 92.81 120 GLN A N 1
ATOM 952 C CA . GLN A 1 120 ? -3.505 -12.114 10.639 1.00 92.81 120 GLN A CA 1
ATOM 953 C C . GLN A 1 120 ? -3.372 -11.081 11.776 1.00 92.81 120 GLN A C 1
ATOM 955 O O . GLN A 1 120 ? -2.332 -11.016 12.430 1.00 92.81 120 GLN A O 1
ATOM 960 N N . PHE A 1 121 ? -4.410 -10.277 12.022 1.00 91.88 121 PHE A N 1
ATOM 961 C CA . PHE A 1 121 ? -4.417 -9.125 12.926 1.00 91.88 121 PHE A CA 1
ATOM 962 C C . PHE A 1 121 ? -5.587 -9.198 13.926 1.00 91.88 121 PHE A C 1
ATOM 964 O O . PHE A 1 121 ? -6.532 -8.413 13.836 1.00 91.88 121 PHE A O 1
ATOM 971 N N . PRO A 1 122 ? -5.519 -10.077 14.944 1.00 86.06 122 PRO A N 1
ATOM 972 C CA . PRO A 1 122 ? -6.646 -10.368 15.842 1.00 86.06 122 PRO A CA 1
ATOM 973 C C . PRO A 1 122 ? -7.152 -9.162 16.654 1.00 86.06 122 PRO A C 1
ATOM 975 O O . PRO A 1 122 ? -8.298 -9.150 17.090 1.00 86.06 122 PRO A O 1
ATOM 978 N N . ASN A 1 123 ? -6.330 -8.123 16.835 1.00 88.19 123 ASN A N 1
ATOM 979 C CA . ASN A 1 123 ? -6.687 -6.934 17.621 1.00 88.19 123 ASN A CA 1
ATOM 980 C C . ASN A 1 123 ? -7.288 -5.800 16.774 1.00 88.19 123 ASN A C 1
ATOM 982 O O . ASN A 1 123 ? -7.587 -4.725 17.298 1.00 88.19 123 ASN A O 1
ATOM 986 N N . TYR A 1 124 ? -7.430 -5.998 15.462 1.00 89.31 124 TYR A N 1
ATOM 987 C CA . TYR A 1 124 ? -7.867 -4.934 14.563 1.00 89.31 124 TYR A CA 1
ATOM 988 C C . TYR A 1 124 ? -9.271 -4.425 14.907 1.00 89.31 124 TYR A C 1
ATOM 990 O O . TYR A 1 124 ? -9.467 -3.212 14.983 1.00 89.31 124 TYR A O 1
ATOM 998 N N . ALA A 1 125 ? -10.221 -5.324 15.183 1.00 86.88 125 ALA A N 1
ATOM 999 C CA . ALA A 1 125 ? -11.606 -4.957 15.470 1.00 86.88 125 ALA A CA 1
ATOM 1000 C C . ALA A 1 125 ? -11.728 -4.008 16.676 1.00 86.88 125 ALA A C 1
ATOM 1002 O O . ALA A 1 125 ? -12.487 -3.041 16.634 1.00 86.88 125 ALA A O 1
ATOM 1003 N N . GLU A 1 126 ? -10.950 -4.233 17.738 1.00 88.12 126 GLU A N 1
ATOM 1004 C CA . GLU A 1 126 ? -10.947 -3.368 18.921 1.00 88.12 126 GLU A CA 1
ATOM 1005 C C . GLU A 1 126 ? -10.409 -1.967 18.594 1.00 88.12 126 GLU A C 1
ATOM 1007 O O . GLU A 1 126 ? -11.044 -0.958 18.913 1.00 88.12 126 GLU A O 1
ATOM 1012 N N . VAL A 1 127 ? -9.281 -1.894 17.884 1.00 87.75 127 VAL A N 1
ATOM 1013 C CA . VAL A 1 127 ? -8.648 -0.623 17.503 1.00 87.75 127 VAL A CA 1
ATOM 1014 C C . VAL A 1 127 ? -9.508 0.163 16.508 1.00 87.75 127 VAL A C 1
ATOM 1016 O O . VAL A 1 127 ? -9.679 1.377 16.648 1.00 87.75 127 VAL A O 1
ATOM 1019 N N . ALA A 1 128 ? -10.123 -0.517 15.541 1.00 87.75 128 ALA A N 1
ATOM 1020 C CA . ALA A 1 128 ? -11.023 0.092 14.566 1.00 87.75 128 ALA A CA 1
ATOM 1021 C C . ALA A 1 128 ? -12.224 0.786 15.235 1.00 87.75 128 ALA A C 1
ATOM 1023 O O . ALA A 1 128 ? -12.672 1.842 14.778 1.00 87.75 128 ALA A O 1
ATOM 1024 N N . ARG A 1 129 ? -12.722 0.260 16.364 1.00 87.25 129 ARG A N 1
ATOM 1025 C CA . ARG A 1 129 ? -13.818 0.897 17.115 1.00 87.25 129 ARG A CA 1
ATOM 1026 C C . ARG A 1 129 ? -13.407 2.242 17.700 1.00 87.25 129 ARG A C 1
ATOM 1028 O O . ARG A 1 129 ? -14.194 3.187 17.620 1.00 87.25 129 ARG A O 1
ATOM 1035 N N . VAL A 1 130 ? -12.177 2.370 18.199 1.00 87.56 130 VAL A N 1
ATOM 1036 C CA . VAL A 1 130 ? -11.649 3.641 18.731 1.00 87.56 130 VAL A CA 1
ATOM 1037 C C . VAL A 1 130 ? -11.685 4.732 17.661 1.00 87.56 130 VAL A C 1
ATOM 1039 O O . VAL A 1 130 ? -12.128 5.852 17.924 1.00 87.56 130 VAL A O 1
ATOM 1042 N N . TYR A 1 131 ? -11.320 4.387 16.426 1.00 83.31 131 TYR A N 1
ATOM 1043 C CA . TYR A 1 131 ? -11.372 5.311 15.296 1.00 83.31 131 TYR A CA 1
ATOM 1044 C C . TYR A 1 131 ? -12.775 5.836 14.989 1.00 83.31 131 TYR A C 1
ATOM 1046 O O . TYR A 1 131 ? -12.924 7.001 14.617 1.00 83.31 131 TYR A O 1
ATOM 1054 N N . THR A 1 132 ? -13.799 5.001 15.172 1.00 78.06 132 THR A N 1
ATOM 1055 C CA . THR A 1 132 ? -15.202 5.377 14.929 1.00 78.06 132 THR A CA 1
ATOM 1056 C C . THR A 1 132 ? -15.874 6.110 16.087 1.00 78.06 132 THR A C 1
ATOM 1058 O O . THR A 1 132 ? -16.861 6.808 15.871 1.00 78.06 132 THR A O 1
ATOM 1061 N N . GLN A 1 133 ? -15.356 5.965 17.308 1.00 73.25 133 GLN A N 1
ATOM 1062 C CA . GLN A 1 133 ? -15.919 6.584 18.513 1.00 73.25 133 GLN A CA 1
ATOM 1063 C C . GLN A 1 133 ? -15.274 7.931 18.856 1.00 73.25 133 GLN A C 1
ATOM 1065 O O . GLN A 1 133 ? -15.826 8.684 19.660 1.00 73.25 133 GLN A O 1
ATOM 1070 N N . ALA A 1 134 ? -14.118 8.248 18.267 1.00 55.53 134 ALA A N 1
ATOM 1071 C CA . ALA A 1 134 ? -13.430 9.503 18.521 1.00 55.53 134 ALA A CA 1
ATOM 1072 C C . ALA A 1 134 ? -14.305 10.701 18.085 1.00 55.53 134 ALA A C 1
ATOM 1074 O O . ALA A 1 134 ? -14.626 10.825 16.898 1.00 55.53 134 ALA A O 1
ATOM 1075 N N . PRO A 1 135 ? -14.686 11.616 19.001 1.00 46.06 135 PRO A N 1
ATOM 1076 C CA . PRO A 1 135 ? -15.321 12.866 18.606 1.00 46.06 135 PRO A CA 1
ATOM 1077 C C . PRO A 1 135 ? -14.358 13.634 17.695 1.00 46.06 135 PRO A C 1
ATOM 1079 O O . PRO A 1 135 ? -13.146 13.588 17.897 1.00 46.06 135 PRO A O 1
ATOM 1082 N N . ALA A 1 136 ? -14.892 14.350 16.702 1.00 48.94 136 ALA A N 1
ATOM 1083 C CA . ALA A 1 136 ? -14.169 15.012 15.607 1.00 48.94 136 ALA A CA 1
ATOM 1084 C C . ALA A 1 136 ? -13.149 16.115 16.009 1.00 48.94 136 ALA A C 1
ATOM 1086 O O . ALA A 1 136 ? -12.796 16.966 15.192 1.00 48.94 136 ALA A O 1
ATOM 1087 N N . THR A 1 137 ? -12.662 16.123 17.247 1.00 44.53 137 THR A N 1
ATOM 1088 C CA . THR A 1 137 ? -11.739 17.099 17.826 1.00 44.53 137 THR A CA 1
ATOM 1089 C C . THR A 1 137 ? -10.725 16.410 18.743 1.00 44.53 137 THR A C 1
ATOM 1091 O O . THR A 1 137 ? -10.879 16.441 19.960 1.00 44.53 137 THR A O 1
ATOM 1094 N N . ALA A 1 138 ? -9.682 15.805 18.173 1.00 40.75 138 ALA A N 1
ATOM 1095 C CA . ALA A 1 138 ? -8.424 15.539 18.879 1.00 40.75 138 ALA A CA 1
ATOM 1096 C C . ALA A 1 138 ? -7.286 15.270 17.878 1.00 40.75 138 ALA A C 1
ATOM 1098 O O . ALA A 1 138 ? -6.799 14.153 17.742 1.00 40.75 138 ALA A O 1
ATOM 1099 N N . THR A 1 139 ? -6.832 16.307 17.172 1.00 43.75 139 THR A N 1
ATOM 1100 C CA . THR A 1 139 ? -5.449 16.347 16.678 1.00 43.75 139 THR A CA 1
ATOM 1101 C C . THR A 1 139 ? -4.522 16.377 17.890 1.00 43.75 139 THR A C 1
ATOM 1103 O O . THR A 1 139 ? -4.258 17.447 18.433 1.00 43.75 139 THR A O 1
ATOM 1106 N N . ASN A 1 140 ? -4.053 15.210 18.330 1.00 40.97 140 ASN A N 1
ATOM 1107 C CA . ASN A 1 140 ? -2.894 15.109 19.206 1.00 40.97 140 ASN A CA 1
ATOM 1108 C C . ASN A 1 140 ? -1.695 14.681 18.367 1.00 40.97 140 ASN A C 1
ATOM 1110 O O . ASN A 1 140 ? -1.467 13.505 18.097 1.00 40.97 140 ASN A O 1
ATOM 1114 N N . THR A 1 141 ? -0.929 15.686 17.963 1.00 48.38 141 THR A N 1
ATOM 1115 C CA . THR A 1 141 ? 0.468 15.559 17.568 1.00 48.38 141 THR A CA 1
ATOM 1116 C C . THR A 1 141 ? 1.235 15.000 18.767 1.00 48.38 141 THR A C 1
ATOM 1118 O O . THR A 1 141 ? 1.478 15.711 19.739 1.00 48.38 141 THR A O 1
ATOM 1121 N N . GLY A 1 142 ? 1.569 13.714 18.728 1.00 36.00 142 GLY A N 1
ATOM 1122 C CA . GLY A 1 142 ? 2.284 13.017 19.796 1.00 36.00 142 GLY A CA 1
ATOM 1123 C C . GLY A 1 142 ? 3.276 12.008 19.234 1.00 36.00 142 GLY A C 1
ATOM 1124 O O . GLY A 1 142 ? 3.194 10.828 19.547 1.00 36.00 142 GLY A O 1
ATOM 1125 N N . GLY A 1 143 ? 4.187 12.463 18.370 1.00 32.25 143 GLY A N 1
ATOM 1126 C CA . GLY A 1 143 ? 5.378 11.689 18.017 1.00 32.25 143 GLY A CA 1
ATOM 1127 C C . GLY A 1 143 ? 6.392 11.700 19.174 1.00 32.25 143 GLY A C 1
ATOM 1128 O O . GLY A 1 143 ? 6.498 12.717 19.867 1.00 32.25 143 GLY A O 1
ATOM 1129 N N . PRO A 1 144 ? 7.136 10.607 19.420 1.00 41.38 144 PRO A N 1
ATOM 1130 C CA . PRO A 1 144 ? 8.087 10.549 20.519 1.00 41.38 144 PRO A CA 1
ATOM 1131 C C . PRO A 1 144 ? 9.440 11.193 20.162 1.00 41.38 144 PRO A C 1
ATOM 1133 O O . PRO A 1 144 ? 10.031 10.904 19.129 1.00 41.38 144 PRO A O 1
ATOM 1136 N N . ALA A 1 145 ? 9.924 11.990 21.121 1.00 35.09 145 ALA A N 1
ATOM 1137 C CA . ALA A 1 145 ? 11.315 12.297 21.480 1.00 35.09 145 ALA A CA 1
ATOM 1138 C C . ALA A 1 145 ? 12.237 13.088 20.519 1.00 35.09 145 ALA A C 1
ATOM 1140 O O . ALA A 1 145 ? 12.677 12.597 19.486 1.00 35.09 145 ALA A O 1
ATOM 1141 N N . GLY A 1 146 ? 12.711 14.244 21.016 1.00 29.41 146 GLY A N 1
ATOM 1142 C CA . GLY A 1 146 ? 14.079 14.715 20.758 1.00 29.41 146 GLY A CA 1
ATOM 1143 C C . GLY A 1 146 ? 14.301 16.234 20.766 1.00 29.41 146 GLY A C 1
ATOM 1144 O O . GLY A 1 146 ? 14.149 16.867 19.733 1.00 29.41 146 GLY A O 1
ATOM 1145 N N . GLY A 1 147 ? 14.790 16.793 21.884 1.00 28.73 147 GLY A N 1
ATOM 1146 C CA . GLY A 1 147 ? 15.788 17.878 21.819 1.00 28.73 147 GLY A CA 1
ATOM 1147 C C . GLY A 1 147 ? 15.392 19.309 22.229 1.00 28.73 147 GLY A C 1
ATOM 1148 O O . GLY A 1 147 ? 14.976 20.100 21.401 1.00 28.73 147 GLY A O 1
ATOM 1149 N N . VAL A 1 148 ? 15.628 19.627 23.510 1.00 33.22 148 VAL A N 1
ATOM 1150 C CA . VAL A 1 148 ? 16.275 20.839 24.084 1.00 33.22 148 VAL A CA 1
ATOM 1151 C C . VAL A 1 148 ? 16.039 22.230 23.443 1.00 33.22 148 VAL A C 1
ATOM 1153 O O . VAL A 1 148 ? 16.498 22.490 22.339 1.00 33.22 148 VAL A O 1
ATOM 1156 N N . GLY A 1 149 ? 15.548 23.198 24.243 1.00 27.83 149 GLY A N 1
ATOM 1157 C CA . GLY A 1 149 ? 15.997 24.601 24.119 1.00 27.83 149 GLY A CA 1
ATOM 1158 C C . GLY A 1 149 ? 14.989 25.736 24.368 1.00 27.83 149 GLY A C 1
ATOM 1159 O O . GLY A 1 149 ? 14.339 26.195 23.446 1.00 27.83 149 GLY A O 1
ATOM 1160 N N . ALA A 1 150 ? 15.024 26.270 25.594 1.00 30.80 150 ALA A N 1
ATOM 1161 C CA . ALA A 1 150 ? 14.988 27.699 25.949 1.00 30.80 150 ALA A CA 1
ATOM 1162 C C . ALA A 1 150 ? 13.697 28.569 25.868 1.00 30.80 150 ALA A C 1
ATOM 1164 O O . ALA A 1 150 ? 13.142 28.871 24.822 1.00 30.80 150 ALA A O 1
ATOM 1165 N N . SER A 1 151 ? 13.408 29.128 27.056 1.00 30.41 151 SER A N 1
ATOM 1166 C CA . SER A 1 151 ? 12.981 30.506 27.377 1.00 30.41 151 SER A CA 1
ATOM 1167 C C . SER A 1 151 ? 11.556 31.016 27.073 1.00 30.41 151 SER A C 1
ATOM 1169 O O . SER A 1 151 ? 11.223 31.371 25.954 1.00 30.41 151 SER A O 1
ATOM 1171 N N . SER A 1 152 ? 10.807 31.207 28.172 1.00 30.59 152 SER A N 1
ATOM 1172 C CA . SER A 1 152 ? 10.328 32.500 28.720 1.00 30.59 152 SER A CA 1
ATOM 1173 C C . SER A 1 152 ? 9.332 33.368 27.927 1.00 30.59 152 SER A C 1
ATOM 1175 O O . SER A 1 152 ? 9.673 33.970 26.916 1.00 30.59 152 SER A O 1
ATOM 1177 N N . GLY A 1 153 ? 8.137 33.575 28.501 1.00 30.02 153 GLY A N 1
ATOM 1178 C CA . GLY A 1 153 ? 7.245 34.701 28.176 1.00 30.02 153 GLY A CA 1
ATOM 1179 C C . GLY A 1 153 ? 5.780 34.482 28.596 1.00 30.02 153 GLY A C 1
ATOM 1180 O O . GLY A 1 153 ? 5.285 33.374 28.425 1.00 30.02 153 GLY A O 1
ATOM 1181 N N . PRO A 1 154 ? 5.073 35.472 29.182 1.00 37.09 154 PRO A N 1
ATOM 1182 C CA . PRO A 1 154 ? 4.008 35.215 30.153 1.00 37.09 154 PRO A CA 1
ATOM 1183 C C . PRO A 1 154 ? 2.576 35.099 29.600 1.00 37.09 154 PRO A C 1
ATOM 1185 O O . PRO A 1 154 ? 2.207 35.598 28.542 1.00 37.09 154 PRO A O 1
ATOM 1188 N N . VAL A 1 155 ? 1.762 34.471 30.451 1.00 39.06 155 VAL A N 1
ATOM 1189 C CA . VAL A 1 155 ? 0.307 34.290 30.432 1.00 39.06 155 VAL A CA 1
ATOM 1190 C C . VAL A 1 155 ? -0.462 35.583 30.132 1.00 39.06 155 VAL A C 1
ATOM 1192 O O . VAL A 1 155 ? -0.387 36.547 30.890 1.00 39.06 155 VAL A O 1
ATOM 1195 N N . VAL A 1 156 ? -1.338 35.544 29.121 1.00 35.97 156 VAL A N 1
ATOM 1196 C CA . VAL A 1 156 ? -2.463 36.483 28.982 1.00 35.97 156 VAL A CA 1
ATOM 1197 C C . VAL A 1 156 ? -3.769 35.692 28.938 1.00 35.97 156 VAL A C 1
ATOM 1199 O O . VAL A 1 156 ? -4.159 35.118 27.924 1.00 35.97 156 VAL A O 1
ATOM 1202 N N . ARG A 1 157 ? -4.469 35.674 30.077 1.00 34.62 157 ARG A N 1
ATOM 1203 C CA . ARG A 1 157 ? -5.867 35.243 30.182 1.00 34.62 157 ARG A CA 1
ATOM 1204 C C . ARG A 1 157 ? -6.746 36.231 29.414 1.00 34.62 157 ARG A C 1
ATOM 1206 O O . ARG A 1 157 ? -6.887 37.374 29.841 1.00 34.62 157 ARG A O 1
ATOM 1213 N N . LYS A 1 158 ? -7.422 35.782 28.353 1.00 33.94 158 LYS A N 1
ATOM 1214 C CA . LYS A 1 158 ? -8.554 36.516 27.770 1.00 33.94 158 LYS A CA 1
ATOM 1215 C C . LYS A 1 158 ? -9.821 35.668 27.838 1.00 33.94 158 LYS A C 1
ATOM 1217 O O . LYS A 1 158 ? -9.980 34.657 27.167 1.00 33.94 158 LYS A O 1
ATOM 1222 N N . LYS A 1 159 ? -10.700 36.104 28.736 1.00 33.38 159 LYS A N 1
ATOM 1223 C CA . LYS A 1 159 ? -12.055 35.620 28.998 1.00 33.38 159 LYS A CA 1
ATOM 1224 C C . LYS A 1 159 ? -12.931 35.991 27.796 1.00 33.38 159 LYS A C 1
ATOM 1226 O O . LYS A 1 159 ? -13.126 37.179 27.555 1.00 33.38 159 LYS A O 1
ATOM 1231 N N . ILE A 1 160 ? -13.468 35.015 27.062 1.00 35.69 160 ILE A N 1
ATOM 1232 C CA . ILE A 1 160 ? -14.550 35.254 26.094 1.00 35.69 160 ILE A CA 1
ATOM 1233 C C . ILE A 1 160 ? -15.746 34.374 26.460 1.00 35.69 160 ILE A C 1
ATOM 1235 O O . ILE A 1 160 ? -15.624 33.196 26.782 1.00 35.69 160 ILE A O 1
ATOM 1239 N N . ARG A 1 161 ? -16.891 35.055 26.527 1.00 31.44 161 ARG A N 1
ATOM 1240 C CA . ARG A 1 161 ? -18.192 34.630 27.039 1.00 31.44 161 ARG A CA 1
ATOM 1241 C C . ARG A 1 161 ? -18.817 33.514 26.199 1.00 31.44 161 ARG A C 1
ATOM 1243 O O . ARG A 1 161 ? -18.673 33.476 24.984 1.00 31.44 161 ARG A O 1
ATOM 1250 N N . ARG A 1 162 ? -19.609 32.692 26.895 1.00 33.22 162 ARG A N 1
ATOM 1251 C CA . ARG A 1 162 ? -20.634 31.791 26.357 1.00 33.22 162 ARG A CA 1
ATOM 1252 C C . ARG A 1 162 ? -21.529 32.516 25.342 1.00 33.22 162 ARG A C 1
ATOM 1254 O O . ARG A 1 162 ? -22.068 33.571 25.664 1.00 33.22 162 A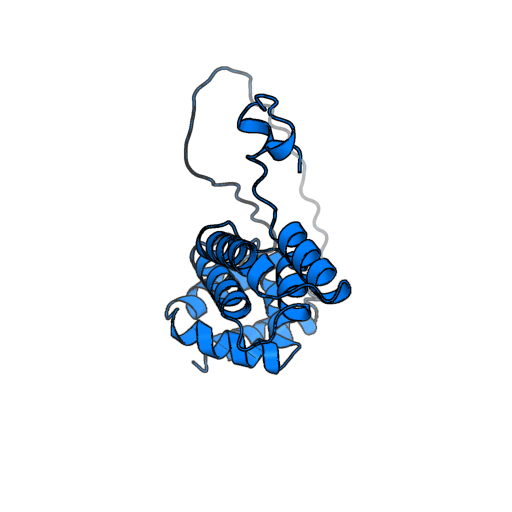RG A O 1
ATOM 1261 N N . SER A 1 163 ? -21.755 31.884 24.195 1.00 31.00 163 SER A N 1
ATOM 1262 C CA . SER A 1 163 ? -22.966 32.064 23.397 1.00 31.00 163 SER A CA 1
ATOM 1263 C C . SER A 1 163 ? -23.552 30.684 23.123 1.00 31.00 163 SER A C 1
ATOM 1265 O O . SER A 1 163 ? -22.932 29.835 22.487 1.00 31.00 163 SER A O 1
ATOM 1267 N N . SER A 1 164 ? -24.719 30.453 23.709 1.00 36.00 164 SER A N 1
ATOM 1268 C CA . SER A 1 164 ? -25.613 29.335 23.456 1.00 36.00 164 SER A CA 1
ATOM 1269 C C . SER A 1 164 ? -26.249 29.497 22.078 1.00 36.00 164 SER A C 1
ATOM 1271 O O . SER A 1 164 ? -26.979 30.458 21.849 1.00 36.00 164 SER A O 1
ATOM 1273 N N . GLY A 1 165 ? -26.019 28.538 21.188 1.00 28.39 165 GLY A N 1
ATOM 1274 C CA . GLY A 1 165 ? -26.728 28.424 19.919 1.00 28.39 165 GLY A CA 1
ATOM 1275 C C . GLY A 1 165 ? -26.956 26.956 19.612 1.00 28.39 165 GLY A C 1
ATOM 1276 O O . GLY A 1 165 ? -26.071 26.287 19.089 1.00 28.39 165 GLY A O 1
ATOM 1277 N N . GLY A 1 166 ? -28.126 26.443 19.995 1.00 37.19 166 GLY A N 1
ATOM 1278 C CA . GLY A 1 166 ? -28.552 25.100 19.635 1.00 37.19 166 GLY A CA 1
ATOM 1279 C C . GLY A 1 166 ? -28.708 24.969 18.122 1.00 37.19 166 GLY A C 1
ATOM 1280 O O . GLY A 1 166 ? -29.400 25.765 17.492 1.00 37.19 166 GLY A O 1
ATOM 1281 N N . LYS A 1 167 ? -28.099 23.932 17.552 1.00 34.19 167 LYS A N 1
ATOM 1282 C CA . LYS A 1 167 ? -28.557 23.307 16.312 1.00 34.19 167 LYS A CA 1
ATOM 1283 C C . LYS A 1 167 ? -28.561 21.807 16.538 1.00 34.19 167 LYS A C 1
ATOM 1285 O O . LYS A 1 167 ? -27.530 21.198 16.813 1.00 34.19 167 LYS A O 1
ATOM 1290 N N . GLY A 1 168 ? -29.770 21.259 16.526 1.00 33.62 168 GLY A N 1
ATOM 1291 C CA . GLY A 1 168 ? -30.030 19.845 16.686 1.00 33.62 168 GLY A CA 1
ATOM 1292 C C . GLY A 1 168 ? -29.323 19.034 15.609 1.00 33.62 168 GLY A C 1
ATOM 1293 O O . GLY A 1 168 ? -29.376 19.357 14.429 1.00 33.62 168 GLY A O 1
ATOM 1294 N N . LYS A 1 169 ? -28.651 17.984 16.075 1.00 44.66 169 LYS A N 1
ATOM 1295 C CA . LYS A 1 169 ? -28.829 16.601 15.631 1.00 44.66 169 LYS A CA 1
ATOM 1296 C C . LYS A 1 169 ? -29.354 16.462 14.194 1.00 44.66 169 LYS A C 1
ATOM 1298 O O . LYS A 1 169 ? -30.520 16.171 13.961 1.00 44.66 169 LYS A O 1
ATOM 1303 N N . GLN A 1 170 ? -28.441 16.610 13.249 1.00 41.31 170 GLN A N 1
ATOM 1304 C CA . GLN A 1 170 ? -28.529 15.944 11.959 1.00 41.31 170 GLN A CA 1
ATOM 1305 C C . GLN A 1 170 ? -27.200 15.210 11.762 1.00 41.31 170 GLN A C 1
ATOM 1307 O O . GLN A 1 170 ? -26.398 15.545 10.899 1.00 41.31 170 GLN A O 1
ATOM 1312 N N . VAL A 1 171 ? -26.941 14.251 12.663 1.00 45.69 171 VAL A N 1
ATOM 1313 C CA . VAL A 1 171 ? -25.996 13.164 12.388 1.00 45.69 171 VAL A CA 1
ATOM 1314 C C . VAL A 1 171 ? -26.570 12.488 11.155 1.00 45.69 171 VAL A C 1
ATOM 1316 O O . VAL A 1 171 ? -27.714 12.029 11.169 1.00 45.69 171 VAL A O 1
ATOM 1319 N N . SER A 1 172 ? -25.851 12.615 10.045 1.00 49.50 172 SER A N 1
ATOM 1320 C CA . SER A 1 172 ? -26.333 12.170 8.748 1.00 49.50 172 SER A CA 1
ATOM 1321 C C . SER A 1 172 ? -26.654 10.685 8.855 1.00 49.50 172 SER A C 1
ATOM 1323 O O . SER A 1 172 ? -25.860 9.916 9.389 1.00 49.50 172 SER A O 1
ATOM 1325 N N . ARG A 1 173 ? -27.807 10.265 8.331 1.00 46.62 173 ARG A N 1
ATOM 1326 C CA . ARG A 1 173 ? -28.231 8.855 8.263 1.00 46.62 173 ARG A CA 1
ATOM 1327 C C . ARG A 1 173 ? -27.145 7.955 7.641 1.00 46.62 173 ARG A C 1
ATOM 1329 O O . ARG A 1 173 ? -27.129 6.754 7.861 1.00 46.62 173 ARG A O 1
ATOM 1336 N N . GLU A 1 174 ? -26.210 8.548 6.901 1.00 44.72 174 GLU A N 1
ATOM 1337 C CA . GLU A 1 174 ? -25.021 7.906 6.342 1.00 44.72 174 GLU A CA 1
ATOM 1338 C C . GLU A 1 174 ? -23.921 7.593 7.376 1.00 44.72 174 GLU A C 1
ATOM 1340 O O . GLU A 1 174 ? -23.266 6.561 7.251 1.00 44.72 174 GLU A O 1
ATOM 1345 N N . GLU A 1 175 ? -23.729 8.419 8.412 1.00 43.94 175 GLU A N 1
ATOM 1346 C CA . GLU A 1 175 ? -22.779 8.158 9.508 1.00 43.94 175 GLU A CA 1
ATOM 1347 C C . GLU A 1 175 ? -23.285 7.047 10.439 1.00 43.94 175 GLU A C 1
ATOM 1349 O O . GLU A 1 175 ? -22.494 6.212 10.877 1.00 43.94 175 GLU A O 1
ATOM 1354 N N . GLU A 1 176 ? -24.598 6.961 10.678 1.00 46.47 176 GLU A N 1
ATOM 1355 C CA . GLU A 1 176 ? -25.212 5.830 11.396 1.00 46.47 176 GLU A CA 1
ATOM 1356 C C . GLU A 1 176 ? -25.123 4.523 10.595 1.00 46.47 176 GLU A C 1
ATOM 1358 O O . GLU A 1 176 ? -24.838 3.470 11.158 1.00 46.47 176 GLU A O 1
ATOM 1363 N N . VAL A 1 177 ? -25.282 4.567 9.268 1.00 53.50 177 VAL A N 1
ATOM 1364 C CA . VAL A 1 177 ? -25.123 3.371 8.419 1.00 53.50 177 VAL A CA 1
ATOM 1365 C C . VAL A 1 177 ? -23.658 2.938 8.330 1.00 53.50 177 VAL A C 1
ATOM 1367 O O . VAL A 1 177 ? -23.381 1.741 8.324 1.00 53.50 177 VAL A O 1
ATOM 1370 N N . LEU A 1 178 ? -22.708 3.876 8.294 1.00 51.97 178 LEU A N 1
ATOM 1371 C CA . LEU A 1 178 ? -21.276 3.564 8.298 1.00 51.97 178 LEU A CA 1
ATOM 1372 C C . LEU A 1 178 ? -20.820 3.017 9.651 1.00 51.97 178 LEU A C 1
ATOM 1374 O O . LEU A 1 178 ? -20.136 2.003 9.681 1.00 51.97 178 LEU A O 1
ATOM 1378 N N . THR A 1 179 ? -21.241 3.614 10.766 1.00 54.22 179 THR A N 1
ATOM 1379 C CA . THR A 1 179 ? -20.946 3.073 12.104 1.00 54.22 179 THR A CA 1
ATOM 1380 C C . THR A 1 179 ? -21.642 1.737 12.339 1.00 54.22 179 THR A C 1
ATOM 1382 O O . THR A 1 179 ? -21.037 0.849 12.931 1.00 54.22 179 THR A O 1
ATOM 1385 N N . SER A 1 180 ? -22.856 1.531 11.819 1.00 50.25 180 SER A N 1
ATOM 1386 C CA . SER A 1 180 ? -23.526 0.226 11.851 1.00 50.25 180 SER A CA 1
ATOM 1387 C C . SER A 1 180 ? -22.782 -0.813 11.016 1.00 50.25 180 SER A C 1
ATOM 1389 O O . SER A 1 180 ? -22.573 -1.910 11.510 1.00 50.25 180 SER A O 1
ATOM 1391 N N . LYS A 1 181 ? -22.319 -0.480 9.804 1.00 54.50 181 LYS A N 1
ATOM 1392 C CA . LYS A 1 181 ? -21.549 -1.404 8.951 1.00 54.50 181 LYS A CA 1
ATOM 1393 C C . LYS A 1 181 ? -20.150 -1.688 9.489 1.00 54.50 181 LYS A C 1
ATOM 1395 O O . LYS A 1 181 ? -19.685 -2.809 9.360 1.00 54.50 181 LYS A O 1
ATOM 1400 N N . ILE A 1 182 ? -19.493 -0.709 10.113 1.00 56.56 182 ILE A N 1
ATOM 1401 C CA . ILE A 1 182 ? -18.19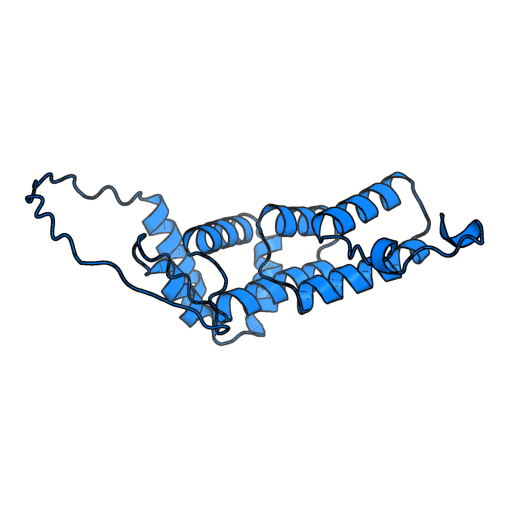5 -0.903 10.776 1.00 56.56 182 ILE A CA 1
ATOM 1402 C C . ILE A 1 182 ? -18.366 -1.736 12.053 1.00 56.56 182 ILE A C 1
ATOM 1404 O O . ILE A 1 182 ? -17.557 -2.621 12.309 1.00 56.56 182 ILE A O 1
ATOM 1408 N N . ASN A 1 183 ? -19.439 -1.523 12.823 1.00 48.62 183 ASN A N 1
ATOM 1409 C CA . ASN A 1 183 ? -19.772 -2.390 13.957 1.00 48.62 183 ASN A CA 1
ATOM 1410 C C . ASN A 1 183 ? -20.171 -3.803 13.501 1.00 48.62 183 ASN A C 1
ATOM 1412 O O . ASN A 1 183 ? -19.820 -4.761 14.172 1.00 48.62 183 ASN A O 1
ATOM 1416 N N . GLU A 1 184 ? -20.854 -3.950 12.367 1.00 52.88 184 GLU A N 1
ATOM 1417 C CA . GLU A 1 184 ? -21.195 -5.250 11.771 1.00 52.88 184 GLU A CA 1
ATOM 1418 C C . GLU A 1 184 ? -19.952 -5.977 11.229 1.00 52.88 184 GLU A C 1
ATOM 1420 O O . GLU A 1 184 ? -19.888 -7.202 11.278 1.00 52.88 184 GLU A O 1
ATOM 1425 N N . TRP A 1 185 ? -18.935 -5.228 10.789 1.00 50.53 185 TRP A N 1
ATOM 1426 C CA . TRP A 1 185 ? -17.604 -5.749 10.461 1.00 50.53 185 TRP A CA 1
ATOM 1427 C C . TRP A 1 185 ? -16.833 -6.181 11.721 1.00 50.53 185 TRP A C 1
ATOM 1429 O O . TRP A 1 185 ? -16.233 -7.244 11.733 1.00 50.53 185 TRP A O 1
ATOM 1439 N N . ALA A 1 186 ? -16.918 -5.415 12.814 1.00 46.38 186 ALA A N 1
ATOM 1440 C CA . ALA A 1 186 ? -16.213 -5.698 14.070 1.00 46.38 186 ALA A CA 1
ATOM 1441 C C . ALA A 1 186 ? -16.883 -6.753 14.980 1.00 46.38 186 ALA A C 1
ATOM 1443 O O . ALA A 1 186 ? -16.295 -7.123 15.993 1.00 46.38 186 ALA A O 1
ATOM 1444 N N . LEU A 1 187 ? -18.118 -7.185 14.688 1.00 41.41 187 LEU A N 1
ATOM 1445 C CA . LEU A 1 187 ? -18.906 -8.089 15.548 1.00 41.41 187 LEU A CA 1
ATOM 1446 C C . LEU A 1 187 ? -19.236 -9.450 14.912 1.00 41.41 187 LEU A C 1
ATOM 1448 O O . LEU A 1 187 ? -19.755 -10.311 15.617 1.00 41.41 187 LEU A O 1
ATOM 1452 N N . ASN A 1 188 ? -18.954 -9.652 13.620 1.00 39.94 188 ASN A N 1
ATOM 1453 C CA . ASN A 1 188 ? -19.186 -10.925 12.916 1.00 39.94 188 ASN A CA 1
ATOM 1454 C C . ASN A 1 188 ? -17.885 -11.678 12.559 1.00 39.94 188 ASN A C 1
ATOM 1456 O O . ASN A 1 188 ? -17.931 -12.606 11.749 1.00 39.94 188 ASN A O 1
ATOM 1460 N N . GLY A 1 189 ? -16.750 -11.265 13.134 1.00 40.69 189 GLY A N 1
ATOM 1461 C CA . GLY A 1 189 ? -15.481 -12.000 13.123 1.00 40.69 189 GLY A CA 1
ATOM 1462 C C . GLY A 1 189 ? -15.318 -12.852 14.372 1.00 40.69 189 GLY A C 1
ATOM 1463 O O . GLY A 1 189 ? -15.679 -12.351 15.461 1.00 40.69 189 GLY A O 1
#